Protein AF-A0A958PQQ1-F1 (afdb_monomer_lite)

Sequence (273 aa):
MNLKKWIASTICLTTVTFTAHANPQLEQRVLLKSERVQQLLHMHSKDLSNRELQAILQHLNSAVEIIRTGDVSPVRPGPRPHPGMGSFYTAQCHIDDDPDFTYDQKVVGELSGRRLVQLVDDCQALAEAAYGSKGSSGLKNLKVDMSKVPDYFQVAICEVDDDPDFTSGQMTVGSVAGSSVDELIEDCSSVASTMYGAKGSFGLSKLNDGRSVPRGNYKSAECWLDDDPDFTDGQIKAGMIWGTSARDLISQCDALAKATFKDKGSSGLKNLH

Structure (mmCIF, N/CA/C/O backbone):
data_AF-A0A958PQQ1-F1
#
_entry.id   AF-A0A958PQQ1-F1
#
loop_
_atom_site.group_PDB
_atom_site.id
_atom_site.type_symbol
_atom_site.label_atom_id
_atom_site.label_alt_id
_atom_site.label_comp_id
_atom_site.label_asym_id
_atom_site.label_entity_id
_atom_site.label_seq_id
_atom_site.pdbx_PDB_ins_code
_atom_site.Cartn_x
_atom_site.Cartn_y
_atom_site.Cartn_z
_atom_site.occupancy
_atom_site.B_iso_or_equiv
_atom_site.auth_seq_id
_atom_site.auth_comp_id
_atom_site.auth_asym_id
_atom_site.auth_atom_id
_atom_site.pdbx_PDB_model_num
ATOM 1 N N . MET A 1 1 ? 9.951 6.662 47.258 1.00 44.41 1 MET A N 1
ATOM 2 C CA . MET A 1 1 ? 10.034 5.415 46.458 1.00 44.41 1 MET A CA 1
ATOM 3 C C . MET A 1 1 ? 8.930 4.483 46.929 1.00 44.41 1 MET A C 1
ATOM 5 O O . MET A 1 1 ? 8.936 4.103 48.088 1.00 44.41 1 MET A O 1
ATOM 9 N N . ASN A 1 2 ? 7.911 4.249 46.099 1.00 43.16 2 ASN A N 1
ATOM 10 C CA . ASN A 1 2 ? 6.623 3.715 46.553 1.00 43.16 2 ASN A CA 1
ATOM 11 C C . ASN A 1 2 ? 6.569 2.182 46.507 1.00 43.16 2 ASN A C 1
ATOM 13 O O . ASN A 1 2 ? 6.633 1.591 45.431 1.00 43.16 2 ASN A O 1
ATOM 17 N N . LEU A 1 3 ? 6.349 1.576 47.677 1.00 32.47 3 LEU A N 1
ATOM 18 C CA . LEU A 1 3 ? 6.160 0.141 47.940 1.00 32.47 3 LEU A CA 1
ATOM 19 C C . LEU A 1 3 ? 5.087 -0.513 47.036 1.00 32.47 3 LEU A C 1
ATOM 21 O O . LEU A 1 3 ? 5.164 -1.695 46.717 1.00 32.47 3 LEU A O 1
ATOM 25 N N . LYS A 1 4 ? 4.134 0.283 46.528 1.00 39.44 4 LYS A N 1
ATOM 26 C CA . LYS A 1 4 ? 3.102 -0.136 45.562 1.00 39.44 4 LYS A CA 1
ATOM 27 C C . LYS A 1 4 ? 3.657 -0.533 44.183 1.00 39.44 4 LYS A C 1
ATOM 29 O O . LYS A 1 4 ? 3.074 -1.394 43.536 1.00 39.44 4 LYS A O 1
ATOM 34 N N . LYS A 1 5 ? 4.793 0.037 43.748 1.00 40.03 5 LYS A N 1
ATOM 35 C CA . LYS A 1 5 ? 5.442 -0.325 42.469 1.00 40.03 5 LYS A CA 1
ATOM 36 C C . LYS A 1 5 ? 6.110 -1.700 42.524 1.00 40.03 5 LYS A C 1
ATOM 38 O O . LYS A 1 5 ? 6.176 -2.381 41.511 1.00 40.03 5 LYS A O 1
ATOM 43 N N . TRP A 1 6 ? 6.561 -2.119 43.705 1.00 40.66 6 TRP A N 1
ATOM 44 C CA . TRP A 1 6 ? 7.202 -3.421 43.881 1.00 40.66 6 TRP A CA 1
ATOM 45 C C . TRP A 1 6 ? 6.169 -4.549 43.969 1.00 40.66 6 TRP A C 1
ATOM 47 O O . TRP A 1 6 ? 6.332 -5.586 43.345 1.00 40.66 6 TRP A O 1
ATOM 57 N N . ILE A 1 7 ? 5.047 -4.318 44.655 1.00 43.09 7 ILE A N 1
ATOM 58 C CA . ILE A 1 7 ? 4.008 -5.342 44.837 1.00 43.09 7 ILE A CA 1
ATOM 59 C C . ILE A 1 7 ? 3.304 -5.686 43.507 1.00 43.09 7 ILE A C 1
ATOM 61 O O . ILE A 1 7 ? 3.045 -6.858 43.251 1.00 43.09 7 ILE A O 1
ATOM 65 N N . ALA A 1 8 ? 3.077 -4.713 42.615 1.00 41.38 8 ALA A N 1
ATOM 66 C CA . ALA A 1 8 ? 2.474 -4.976 41.301 1.00 41.38 8 ALA A CA 1
ATOM 67 C C . ALA A 1 8 ? 3.417 -5.734 40.340 1.00 41.38 8 ALA A C 1
ATOM 69 O O . ALA A 1 8 ? 2.974 -6.655 39.654 1.00 41.38 8 ALA A O 1
ATOM 70 N N . SER A 1 9 ? 4.718 -5.407 40.331 1.00 40.50 9 SER A N 1
ATOM 71 C CA . SER A 1 9 ? 5.719 -6.130 39.526 1.00 40.50 9 SER A CA 1
ATOM 72 C C . SER A 1 9 ? 5.997 -7.541 40.048 1.00 40.50 9 SER A C 1
ATOM 74 O O . SER A 1 9 ? 6.131 -8.467 39.251 1.00 40.50 9 SER A O 1
ATOM 76 N N . THR A 1 10 ? 6.057 -7.732 41.368 1.00 40.47 10 THR A N 1
ATOM 77 C CA . THR A 1 10 ? 6.434 -9.026 41.957 1.00 40.47 10 THR A CA 1
ATOM 78 C C . THR A 1 10 ? 5.276 -10.029 41.955 1.00 40.47 10 THR A C 1
ATOM 80 O O . THR A 1 10 ? 5.516 -11.224 41.781 1.00 40.47 10 THR A O 1
ATOM 83 N N . ILE A 1 11 ? 4.018 -9.573 42.055 1.00 45.22 11 ILE A N 1
ATOM 84 C CA . ILE A 1 11 ? 2.842 -10.459 41.965 1.00 45.22 11 ILE A CA 1
ATOM 85 C C . ILE A 1 11 ? 2.575 -10.897 40.513 1.00 45.22 11 ILE A C 1
ATOM 87 O O . ILE A 1 11 ? 2.219 -12.054 40.304 1.00 45.22 11 ILE A O 1
ATOM 91 N N . CYS A 1 12 ? 2.832 -10.046 39.507 1.00 43.19 12 CYS A N 1
ATOM 92 C CA . CYS A 1 12 ? 2.670 -10.426 38.093 1.00 43.19 12 CYS A CA 1
ATOM 93 C C . CYS A 1 12 ? 3.713 -11.440 37.591 1.00 43.19 12 CYS A C 1
ATOM 95 O O . CYS A 1 12 ? 3.399 -12.218 36.698 1.00 43.19 12 CYS A O 1
ATOM 97 N N . LEU A 1 13 ? 4.936 -11.472 38.140 1.00 43.53 13 LEU A N 1
ATOM 98 C CA . LEU A 1 13 ? 5.974 -12.404 37.664 1.00 43.53 13 LEU A CA 1
ATOM 99 C C . LEU A 1 13 ? 5.958 -13.781 38.351 1.00 43.53 13 LEU A C 1
ATOM 101 O O . LEU A 1 13 ? 6.394 -14.769 37.760 1.00 43.53 13 LEU A O 1
ATOM 105 N N . THR A 1 14 ? 5.465 -13.878 39.587 1.00 42.47 14 THR A N 1
ATOM 106 C CA . THR A 1 14 ? 5.566 -15.124 40.373 1.00 42.47 14 THR A CA 1
ATOM 107 C C . THR A 1 14 ? 4.395 -16.086 40.176 1.00 42.47 14 THR A C 1
ATOM 109 O O . THR A 1 14 ? 4.570 -17.286 40.356 1.00 42.47 14 THR A O 1
ATOM 112 N N . THR A 1 15 ? 3.222 -15.617 39.738 1.00 43.94 15 THR A N 1
ATOM 113 C CA . THR A 1 15 ? 2.093 -16.513 39.402 1.00 43.94 15 THR A CA 1
ATOM 114 C C . THR A 1 15 ? 2.135 -17.037 37.966 1.00 43.94 15 THR A C 1
ATOM 116 O O . THR A 1 15 ? 1.566 -18.087 37.690 1.00 43.94 15 THR A O 1
ATOM 119 N N . VAL A 1 16 ? 2.864 -16.374 37.063 1.00 45.94 16 VAL A N 1
ATOM 120 C CA . VAL A 1 16 ? 3.013 -16.804 35.660 1.00 45.94 16 VAL A CA 1
ATOM 121 C C . VAL A 1 16 ? 4.002 -17.969 35.511 1.00 45.94 16 VAL A C 1
ATOM 123 O O . VAL A 1 16 ? 3.928 -18.739 34.557 1.00 45.94 16 VAL A O 1
ATOM 126 N N . THR A 1 17 ? 4.906 -18.164 36.470 1.00 45.38 17 THR A N 1
ATOM 127 C CA . THR A 1 17 ? 6.012 -19.124 36.335 1.00 45.38 17 THR A CA 1
ATOM 128 C C . THR A 1 17 ? 5.652 -20.575 36.675 1.00 45.38 17 THR A C 1
ATOM 130 O O . THR A 1 17 ? 6.389 -21.472 36.269 1.00 45.38 17 THR A O 1
ATOM 133 N N . PHE A 1 18 ? 4.514 -20.850 37.329 1.00 43.09 18 PHE A N 1
ATOM 134 C CA . PHE A 1 18 ? 4.178 -22.214 37.778 1.00 43.09 18 PHE A CA 1
ATOM 135 C C . PHE A 1 18 ? 3.196 -22.998 36.888 1.00 43.09 18 PHE A C 1
ATOM 137 O O . PHE A 1 18 ? 3.112 -24.215 37.025 1.00 43.09 18 PHE A O 1
ATOM 144 N N . THR A 1 19 ? 2.508 -22.359 35.936 1.00 45.91 19 THR A N 1
ATOM 145 C CA . THR A 1 19 ? 1.622 -23.050 34.967 1.00 45.91 19 THR A CA 1
ATOM 146 C C . THR A 1 19 ? 2.054 -22.904 33.503 1.00 45.91 19 THR A C 1
ATOM 148 O O . THR A 1 19 ? 1.560 -23.638 32.651 1.00 45.91 19 THR A O 1
ATOM 151 N N . ALA A 1 20 ? 3.024 -22.035 33.194 1.00 44.78 20 ALA A N 1
ATOM 152 C CA . ALA A 1 20 ? 3.494 -21.798 31.823 1.00 44.78 20 ALA A CA 1
ATOM 153 C C . ALA A 1 20 ? 4.477 -22.858 31.274 1.00 44.78 20 ALA A C 1
ATOM 155 O O . ALA A 1 20 ? 4.670 -22.931 30.066 1.00 44.78 20 ALA A O 1
ATOM 156 N N . HIS A 1 21 ? 5.038 -23.739 32.113 1.00 46.44 21 HIS A N 1
ATOM 157 C CA . HIS A 1 21 ? 6.001 -24.766 31.672 1.00 46.44 21 HIS A CA 1
ATOM 158 C C . HIS A 1 21 ? 5.399 -25.887 30.796 1.00 46.44 21 HIS A C 1
ATOM 160 O O . HIS A 1 21 ? 6.142 -26.718 30.278 1.00 46.44 21 HIS A O 1
ATOM 166 N N . ALA A 1 22 ? 4.074 -25.930 30.614 1.00 51.38 22 ALA A N 1
ATOM 167 C CA . ALA A 1 22 ? 3.398 -26.965 29.827 1.00 51.38 22 ALA A CA 1
ATOM 168 C C . ALA A 1 22 ? 2.952 -26.506 28.424 1.00 51.38 22 ALA A C 1
ATOM 170 O O . ALA A 1 22 ? 2.547 -27.345 27.622 1.00 51.38 22 ALA A O 1
ATOM 171 N N . ASN A 1 23 ? 3.008 -25.204 28.102 1.00 58.50 23 ASN A N 1
ATOM 172 C CA . ASN A 1 23 ? 2.562 -24.706 26.798 1.00 58.50 23 ASN A CA 1
ATOM 173 C C . ASN A 1 23 ? 3.344 -23.448 26.349 1.00 58.50 23 ASN A C 1
ATOM 175 O O . ASN A 1 23 ? 3.012 -22.338 26.772 1.00 58.50 23 ASN A O 1
ATOM 179 N N . PRO A 1 24 ? 4.332 -23.583 25.443 1.00 56.12 24 PRO A N 1
ATOM 180 C CA . PRO A 1 24 ? 5.166 -22.463 24.991 1.00 56.12 24 PRO A CA 1
ATOM 181 C C . PRO A 1 24 ? 4.376 -21.374 24.243 1.00 56.12 24 PRO A C 1
ATOM 183 O O . PRO A 1 24 ? 4.799 -20.220 24.194 1.00 56.12 24 PRO A O 1
ATOM 186 N N . GLN A 1 25 ? 3.199 -21.698 23.691 1.00 52.25 25 GLN A N 1
ATOM 187 C CA . GLN A 1 25 ? 2.319 -20.701 23.071 1.00 52.25 25 GLN A CA 1
ATOM 188 C C . GLN A 1 25 ? 1.608 -19.837 24.120 1.00 52.25 25 GLN A C 1
ATOM 190 O O . GLN A 1 25 ? 1.362 -18.653 23.889 1.00 52.25 25 GLN A O 1
ATOM 195 N N . LEU A 1 26 ? 1.302 -20.411 25.287 1.00 52.34 26 LEU A N 1
ATOM 196 C CA . LEU A 1 26 ? 0.723 -19.687 26.415 1.00 52.34 26 LEU A CA 1
ATOM 197 C C . LEU A 1 26 ? 1.741 -18.696 26.991 1.00 52.34 26 LEU A C 1
ATOM 199 O O . LEU A 1 26 ? 1.419 -17.527 27.192 1.00 52.34 26 LEU A O 1
ATOM 203 N N . GLU A 1 27 ? 2.982 -19.149 27.173 1.00 54.31 27 GLU A N 1
ATOM 204 C CA . GLU A 1 27 ? 4.094 -18.328 27.657 1.00 54.31 27 GLU A CA 1
ATOM 205 C C . GLU A 1 27 ? 4.333 -17.118 26.746 1.00 54.31 27 GLU A C 1
ATOM 207 O O . GLU A 1 27 ? 4.359 -15.980 27.213 1.00 54.31 27 GLU A O 1
ATOM 212 N N . GLN A 1 28 ? 4.388 -17.335 25.429 1.00 54.31 28 GLN A N 1
ATOM 213 C CA . GLN A 1 28 ? 4.617 -16.261 24.465 1.00 54.31 28 GLN A CA 1
ATOM 214 C C . GLN A 1 28 ? 3.471 -15.228 24.438 1.00 54.31 28 GLN A C 1
ATOM 216 O O . GLN A 1 28 ? 3.723 -14.033 24.284 1.00 54.31 28 GLN A O 1
ATOM 221 N N . ARG A 1 29 ? 2.211 -15.651 24.636 1.00 57.09 29 ARG A N 1
ATOM 222 C CA . ARG A 1 29 ? 1.045 -14.742 24.716 1.00 57.09 29 ARG A CA 1
ATOM 223 C C . ARG A 1 29 ? 1.066 -13.889 25.976 1.00 57.09 29 ARG A C 1
ATOM 225 O O . ARG A 1 29 ? 0.768 -12.694 25.912 1.00 57.09 29 ARG A O 1
ATOM 232 N N . VAL A 1 30 ? 1.396 -14.501 27.111 1.00 55.81 30 VAL A N 1
ATOM 233 C CA . VAL A 1 30 ? 1.524 -13.781 28.379 1.00 55.81 30 VAL A CA 1
ATOM 234 C C . VAL A 1 30 ? 2.669 -12.780 28.285 1.00 55.81 30 VAL A C 1
ATOM 236 O O . VAL A 1 30 ? 2.495 -11.631 28.689 1.00 55.81 30 VAL A O 1
ATOM 239 N N . LEU A 1 31 ? 3.788 -13.167 27.670 1.00 57.81 31 LEU A N 1
ATOM 240 C CA . LEU A 1 31 ? 4.957 -12.313 27.475 1.00 57.81 31 LEU A CA 1
ATOM 241 C C . LEU A 1 31 ? 4.646 -11.106 26.570 1.00 57.81 31 LEU A C 1
ATOM 243 O O . LEU A 1 31 ? 4.868 -9.972 26.975 1.00 57.81 31 LEU A O 1
ATOM 247 N N . LEU A 1 32 ? 3.987 -11.309 25.424 1.00 56.81 32 LEU A N 1
ATOM 248 C CA . LEU A 1 32 ? 3.570 -10.214 24.531 1.00 56.81 32 LEU A CA 1
ATOM 249 C C . LEU A 1 32 ? 2.593 -9.229 25.194 1.00 56.81 32 LEU A C 1
ATOM 251 O O . LEU A 1 32 ? 2.733 -8.012 25.065 1.00 56.81 32 LEU A O 1
ATOM 255 N N . LYS A 1 33 ? 1.588 -9.732 25.923 1.00 58.31 33 LYS A N 1
ATOM 256 C CA . LYS A 1 33 ? 0.632 -8.861 26.629 1.00 58.31 33 LYS A CA 1
ATOM 257 C C . LYS A 1 33 ? 1.299 -8.106 27.779 1.00 58.31 33 LYS A C 1
ATOM 259 O O . LYS A 1 33 ? 0.970 -6.944 28.006 1.00 58.31 33 LYS A O 1
ATOM 264 N N . SER A 1 34 ? 2.243 -8.732 28.479 1.00 55.22 34 SER A N 1
ATOM 265 C CA . SER A 1 34 ? 2.989 -8.080 29.561 1.00 55.22 34 SER A CA 1
ATOM 266 C C . SER A 1 34 ? 4.003 -7.050 29.048 1.00 55.22 34 SER A C 1
ATOM 268 O O . SER A 1 34 ? 4.127 -5.991 29.663 1.00 55.22 34 SER A O 1
ATOM 270 N N . GLU A 1 35 ? 4.625 -7.267 27.887 1.00 57.94 35 GLU A N 1
ATOM 271 C CA . GLU A 1 35 ? 5.435 -6.255 27.190 1.00 57.94 35 GLU A CA 1
ATOM 272 C C . GLU A 1 35 ? 4.594 -5.043 26.762 1.00 57.94 35 GLU A C 1
ATOM 274 O O . GLU A 1 35 ? 5.000 -3.901 26.980 1.00 57.94 35 GLU A O 1
ATOM 279 N N . ARG A 1 36 ? 3.378 -5.260 26.239 1.00 58.09 36 ARG A N 1
ATOM 280 C CA . ARG A 1 36 ? 2.457 -4.168 25.864 1.00 58.09 36 ARG A CA 1
ATOM 281 C C . ARG A 1 36 ? 2.003 -3.357 27.082 1.00 58.09 36 ARG A C 1
ATOM 283 O O . ARG A 1 36 ? 1.965 -2.130 27.032 1.00 58.09 36 ARG A O 1
ATOM 290 N N . VAL A 1 37 ? 1.739 -4.020 28.211 1.00 59.38 37 VAL A N 1
ATOM 291 C CA . VAL A 1 37 ? 1.466 -3.351 29.497 1.00 59.38 37 VAL A CA 1
ATOM 292 C C . VAL A 1 37 ? 2.685 -2.554 29.977 1.00 59.38 37 VAL A C 1
ATOM 294 O O . VAL A 1 37 ? 2.525 -1.421 30.428 1.00 59.38 37 VAL A O 1
ATOM 297 N N . GLN A 1 38 ? 3.903 -3.090 29.847 1.00 52.44 38 GLN A N 1
ATOM 298 C CA . GLN A 1 38 ? 5.125 -2.349 30.178 1.00 52.44 38 GLN A CA 1
ATOM 299 C C . GLN A 1 38 ? 5.313 -1.111 29.297 1.00 52.44 38 GLN A C 1
ATOM 301 O O . GLN A 1 38 ? 5.653 -0.055 29.825 1.00 52.44 38 GLN A O 1
ATOM 306 N N . GLN A 1 39 ? 5.059 -1.206 27.992 1.00 54.53 39 GLN A N 1
ATOM 307 C CA . GLN A 1 39 ? 5.147 -0.069 27.072 1.00 54.53 39 GLN A CA 1
ATOM 308 C C . GLN A 1 39 ? 4.141 1.031 27.433 1.00 54.53 39 GLN A C 1
ATOM 310 O O . GLN A 1 39 ? 4.529 2.192 27.548 1.00 54.53 39 GLN A O 1
ATOM 315 N N . LEU A 1 40 ? 2.883 0.672 27.715 1.00 54.16 40 LEU A N 1
ATOM 316 C CA . LEU A 1 40 ? 1.853 1.621 28.159 1.00 54.16 40 LEU A CA 1
ATOM 317 C C . LEU A 1 40 ? 2.224 2.295 29.492 1.00 54.16 40 LEU A C 1
ATOM 319 O O . LEU A 1 40 ? 2.108 3.510 29.638 1.00 54.16 40 LEU A O 1
ATOM 323 N N . LEU A 1 41 ? 2.749 1.529 30.452 1.00 55.38 41 LEU A N 1
ATOM 324 C CA . LEU A 1 41 ? 3.232 2.063 31.730 1.00 55.38 41 LEU A CA 1
ATOM 325 C C . LEU A 1 41 ? 4.480 2.948 31.574 1.00 55.38 41 LEU A C 1
ATOM 327 O O . LEU A 1 41 ? 4.687 3.865 32.373 1.00 55.38 41 LEU A O 1
ATOM 331 N N . HIS A 1 42 ? 5.322 2.677 30.574 1.00 52.12 42 HIS A N 1
ATOM 332 C CA . HIS A 1 42 ? 6.544 3.435 30.325 1.00 52.12 42 HIS A CA 1
ATOM 333 C C . HIS A 1 42 ? 6.262 4.765 29.616 1.00 52.12 42 HIS A C 1
ATOM 335 O O . HIS A 1 42 ? 6.805 5.790 30.033 1.00 52.12 42 HIS A O 1
ATOM 341 N N . MET A 1 43 ? 5.361 4.771 28.625 1.00 53.19 43 MET A N 1
ATOM 342 C CA . MET A 1 43 ? 4.952 5.981 27.896 1.00 53.19 43 MET A CA 1
ATOM 343 C C . MET A 1 43 ? 4.195 6.983 28.784 1.00 53.19 43 MET A C 1
ATOM 345 O O . MET A 1 43 ? 4.363 8.187 28.619 1.00 53.19 43 MET A O 1
ATOM 349 N N . HIS A 1 44 ? 3.449 6.511 29.790 1.00 58.19 44 HIS A N 1
ATOM 350 C CA . HIS A 1 44 ? 2.577 7.349 30.629 1.00 58.19 44 HIS A CA 1
ATOM 351 C C . HIS A 1 44 ? 3.037 7.463 32.093 1.00 58.19 44 HIS A C 1
ATOM 353 O O . HIS A 1 44 ? 2.230 7.655 33.000 1.00 58.19 44 HIS A O 1
ATOM 359 N N . SER A 1 45 ? 4.345 7.359 32.363 1.00 48.75 45 SER A N 1
ATOM 360 C CA . SER A 1 45 ? 4.884 7.194 33.730 1.00 48.75 45 SER A CA 1
ATOM 361 C C . SER A 1 45 ? 4.556 8.303 34.752 1.00 48.75 45 SER A C 1
ATOM 363 O O . SER A 1 45 ? 4.862 8.126 35.940 1.00 48.75 45 SER A O 1
ATOM 365 N N . LYS A 1 46 ? 3.948 9.423 34.330 1.00 46.72 46 LYS A N 1
ATOM 366 C CA . LYS A 1 46 ? 3.562 10.537 35.210 1.00 46.72 46 LYS A CA 1
ATOM 367 C C . LYS A 1 46 ? 2.067 10.853 35.278 1.00 46.72 46 LYS A C 1
ATOM 369 O O . LYS A 1 46 ? 1.672 11.321 36.334 1.00 46.72 46 LYS A O 1
ATOM 374 N N . ASP A 1 47 ? 1.254 10.512 34.278 1.00 56.59 47 ASP A N 1
ATOM 375 C CA . ASP A 1 47 ? -0.194 10.762 34.296 1.00 56.59 47 ASP A CA 1
ATOM 376 C C . ASP A 1 47 ? -0.927 9.658 33.524 1.00 56.59 47 ASP A C 1
ATOM 378 O O . ASP A 1 47 ? -1.040 9.704 32.303 1.00 56.59 47 ASP A O 1
ATOM 382 N N . LEU A 1 48 ? -1.401 8.642 34.250 1.00 57.03 48 LEU A N 1
ATOM 383 C CA . LEU A 1 48 ? -2.349 7.662 33.724 1.00 57.03 48 LEU A CA 1
ATOM 384 C C . LEU A 1 48 ? -3.757 8.144 34.063 1.00 57.03 48 LEU A C 1
ATOM 386 O O . LEU A 1 48 ? -4.140 8.199 35.234 1.00 57.03 48 LEU A O 1
ATOM 390 N N . SER A 1 49 ? -4.534 8.478 33.041 1.00 62.06 49 SER A N 1
ATOM 391 C CA . SER A 1 49 ? -5.965 8.722 33.177 1.00 62.06 49 SER A CA 1
ATOM 392 C C . SER A 1 49 ? -6.685 7.446 33.633 1.00 62.06 49 SER A C 1
ATOM 394 O O . SER A 1 49 ? -6.248 6.323 33.367 1.00 62.06 49 SER A O 1
ATOM 396 N N . ASN A 1 50 ? -7.845 7.593 34.281 1.00 48.53 50 ASN A N 1
ATOM 397 C CA . ASN A 1 50 ? -8.661 6.445 34.704 1.00 48.53 50 ASN A CA 1
ATOM 398 C C . ASN A 1 50 ? -9.020 5.503 33.535 1.00 48.53 50 ASN A C 1
ATOM 400 O O . ASN A 1 50 ? -9.213 4.308 33.753 1.00 48.53 50 ASN A O 1
ATOM 404 N N . ARG A 1 51 ? -9.063 6.021 32.299 1.00 49.50 51 ARG A N 1
ATOM 405 C CA . ARG A 1 51 ? -9.345 5.254 31.077 1.00 49.50 51 ARG A CA 1
ATOM 406 C C . ARG A 1 51 ? -8.151 4.396 30.640 1.00 49.50 51 ARG A C 1
ATOM 408 O O . ARG A 1 51 ? -8.337 3.236 30.289 1.00 49.50 51 ARG A O 1
ATOM 415 N N . GLU A 1 52 ? -6.927 4.914 30.732 1.00 48.44 52 GLU A N 1
ATOM 416 C CA . GLU A 1 52 ? -5.699 4.140 30.465 1.00 48.44 52 GLU A CA 1
ATOM 417 C C . GLU A 1 52 ? -5.469 3.076 31.543 1.00 48.44 52 GLU A C 1
ATOM 419 O O . GLU A 1 52 ? -5.048 1.957 31.255 1.00 48.44 52 GLU A O 1
ATOM 424 N N . LEU A 1 53 ? -5.832 3.391 32.787 1.00 50.62 53 LEU A N 1
ATOM 425 C CA . LEU A 1 53 ? -5.792 2.448 33.900 1.00 50.62 53 LEU A CA 1
ATOM 426 C C . LEU A 1 53 ? -6.796 1.298 33.700 1.00 50.62 53 LEU A C 1
ATOM 428 O O . LEU A 1 53 ? -6.468 0.144 33.972 1.00 50.62 53 LEU A O 1
ATOM 432 N N . GLN A 1 54 ? -7.982 1.584 33.152 1.00 51.69 54 GLN A N 1
ATOM 433 C CA . GLN A 1 54 ? -8.952 0.562 32.743 1.00 51.69 54 GLN A CA 1
ATOM 434 C C . GLN A 1 54 ? -8.451 -0.296 31.574 1.00 51.69 54 GLN A C 1
ATOM 436 O O . GLN A 1 54 ? -8.605 -1.514 31.631 1.00 51.69 54 GLN A O 1
ATOM 441 N N . ALA A 1 55 ? -7.793 0.292 30.570 1.00 50.66 55 ALA A N 1
ATOM 442 C CA . ALA A 1 55 ? -7.205 -0.460 29.457 1.00 50.66 55 ALA A CA 1
ATOM 443 C C . ALA A 1 55 ? -6.090 -1.414 29.932 1.00 50.66 55 ALA A C 1
ATOM 445 O O . ALA A 1 55 ? -6.051 -2.584 29.546 1.00 50.66 55 ALA A O 1
ATOM 446 N N . ILE A 1 56 ? -5.230 -0.956 30.849 1.00 57.66 56 ILE A N 1
ATOM 447 C CA . ILE A 1 56 ? -4.205 -1.797 31.487 1.00 57.66 56 ILE A CA 1
ATOM 448 C C . ILE A 1 56 ? -4.857 -2.950 32.265 1.00 57.66 56 ILE A C 1
ATOM 450 O O . ILE A 1 56 ? -4.440 -4.101 32.125 1.00 57.66 56 ILE A O 1
ATOM 454 N N . LEU A 1 57 ? -5.899 -2.666 33.053 1.00 54.12 57 LEU A N 1
ATOM 455 C CA . LEU A 1 57 ? -6.633 -3.688 33.804 1.00 54.12 57 LEU A CA 1
ATOM 456 C C . LEU A 1 57 ? -7.317 -4.704 32.882 1.00 54.12 57 LEU A C 1
ATOM 458 O O . LEU A 1 57 ? -7.298 -5.896 33.174 1.00 54.12 57 LEU A O 1
ATOM 462 N N . GLN A 1 58 ? -7.870 -4.268 31.753 1.00 58.81 58 GLN A N 1
ATOM 463 C CA . GLN A 1 58 ? -8.498 -5.151 30.773 1.00 58.81 58 GLN A CA 1
ATOM 464 C C . GLN A 1 58 ? -7.473 -6.074 30.100 1.00 58.81 58 GLN A C 1
ATOM 466 O O . GLN A 1 58 ? -7.721 -7.275 29.966 1.00 58.81 58 GLN A O 1
ATOM 471 N N . HIS A 1 59 ? -6.293 -5.561 29.739 1.00 57.03 59 HIS A N 1
ATOM 472 C CA . HIS A 1 59 ? -5.212 -6.381 29.186 1.00 57.03 59 HIS A CA 1
ATOM 473 C C . HIS A 1 59 ? -4.657 -7.390 30.198 1.00 57.03 59 HIS A C 1
ATOM 475 O O . HIS A 1 59 ? -4.419 -8.543 29.828 1.00 57.03 59 HIS A O 1
ATOM 481 N N . LEU A 1 60 ? -4.508 -6.991 31.466 1.00 59.09 60 LEU A N 1
ATOM 482 C CA . LEU A 1 60 ? -4.105 -7.888 32.551 1.00 59.09 60 LEU A CA 1
ATOM 483 C C . LEU A 1 60 ? -5.159 -8.970 32.806 1.00 59.09 60 LEU A C 1
ATOM 485 O O . LEU A 1 60 ? -4.814 -10.146 32.852 1.00 59.09 60 LEU A O 1
ATOM 489 N N . ASN A 1 61 ? -6.439 -8.605 32.884 1.00 57.72 61 ASN A N 1
ATOM 490 C CA . ASN A 1 61 ? -7.526 -9.565 33.082 1.00 57.72 61 ASN A CA 1
ATOM 491 C C . ASN A 1 61 ? -7.640 -10.543 31.906 1.00 57.72 61 ASN A C 1
ATOM 493 O O . ASN A 1 61 ? -7.825 -11.733 32.121 1.00 57.72 61 ASN A O 1
ATOM 497 N N . SER A 1 62 ? -7.441 -10.075 30.671 1.00 55.12 62 SER A N 1
ATOM 498 C CA . SER A 1 62 ? -7.383 -10.939 29.486 1.00 55.12 62 SER A CA 1
ATOM 499 C C . SER A 1 62 ? -6.197 -11.910 29.534 1.00 55.12 62 SER A C 1
ATOM 501 O O . SER A 1 62 ? -6.351 -13.075 29.178 1.00 55.12 62 SER A O 1
ATOM 503 N N . ALA A 1 63 ? -5.019 -11.465 29.986 1.00 57.12 63 ALA A N 1
ATOM 504 C CA . ALA A 1 63 ? -3.859 -12.340 30.157 1.00 57.12 63 ALA A CA 1
ATOM 505 C C . ALA A 1 63 ? -4.087 -13.389 31.262 1.00 57.12 63 ALA A C 1
ATOM 507 O O . ALA A 1 63 ? -3.751 -14.555 31.073 1.00 57.12 63 ALA A O 1
ATOM 508 N N . VAL A 1 64 ? -4.704 -12.993 32.379 1.00 55.34 64 VAL A N 1
ATOM 509 C CA . VAL A 1 64 ? -5.078 -13.894 33.481 1.00 55.34 64 VAL A CA 1
ATOM 510 C C . VAL A 1 64 ? -6.129 -14.908 33.034 1.00 55.34 64 VAL A C 1
ATOM 512 O O . VAL A 1 64 ? -6.008 -16.085 33.365 1.00 55.34 64 VAL A O 1
ATOM 515 N N . GLU A 1 65 ? -7.118 -14.493 32.243 1.00 55.81 65 GLU A N 1
ATOM 516 C CA . GLU A 1 65 ? -8.161 -15.396 31.755 1.00 55.81 65 GLU A CA 1
ATOM 517 C C . GLU A 1 65 ? -7.593 -16.441 30.790 1.00 55.81 65 GLU A C 1
ATOM 519 O O . GLU A 1 65 ? -7.920 -17.614 30.913 1.00 55.81 65 GLU A O 1
ATOM 524 N N . ILE A 1 66 ? -6.647 -16.061 29.921 1.00 57.81 66 ILE A N 1
ATOM 525 C CA . ILE A 1 66 ? -5.910 -16.999 29.054 1.00 57.81 66 ILE A CA 1
ATOM 526 C C . ILE A 1 66 ? -5.154 -18.052 29.884 1.00 57.81 66 ILE A C 1
ATOM 528 O O . ILE A 1 66 ? -5.170 -19.233 29.538 1.00 57.81 66 ILE A O 1
ATOM 532 N N . ILE A 1 67 ? -4.519 -17.648 30.991 1.00 54.38 67 ILE A N 1
ATOM 533 C CA . ILE A 1 67 ? -3.833 -18.571 31.914 1.00 54.38 67 ILE A CA 1
ATOM 534 C C . ILE A 1 67 ? -4.841 -19.487 32.626 1.00 54.38 67 ILE A C 1
ATOM 536 O O . ILE A 1 67 ? -4.546 -20.655 32.871 1.00 54.38 67 ILE A O 1
ATOM 540 N N . ARG A 1 68 ? -6.021 -18.962 32.970 1.00 52.25 68 ARG A N 1
ATOM 541 C CA . ARG A 1 68 ? -7.040 -19.658 33.760 1.00 52.25 68 ARG A CA 1
ATOM 542 C C . ARG A 1 68 ? -7.848 -20.671 32.947 1.00 52.25 68 ARG A C 1
ATOM 544 O O . ARG A 1 68 ? -8.154 -21.739 33.470 1.00 52.25 68 ARG A O 1
ATOM 551 N N . THR A 1 69 ? -8.227 -20.338 31.716 1.00 54.56 69 THR A N 1
ATOM 552 C CA . THR A 1 69 ? -9.103 -21.182 30.887 1.00 54.56 69 THR A CA 1
ATOM 553 C C . THR A 1 69 ? -8.330 -22.137 29.988 1.00 54.56 69 THR A C 1
ATOM 555 O O . THR A 1 69 ? -8.900 -23.122 29.528 1.00 54.56 69 THR A O 1
ATOM 558 N N . GLY A 1 70 ? -7.042 -21.872 29.738 1.00 49.66 70 GLY A N 1
ATOM 559 C CA . GLY A 1 70 ? -6.232 -22.667 28.814 1.00 49.66 70 GLY A CA 1
ATOM 560 C C . GLY A 1 70 ? -6.733 -22.611 27.367 1.00 49.66 70 GLY A C 1
ATOM 561 O O . GLY A 1 70 ? -6.331 -23.443 26.557 1.00 49.66 70 GLY A O 1
ATOM 562 N N . ASP A 1 71 ? -7.612 -21.658 27.041 1.00 44.72 71 ASP A N 1
ATOM 563 C CA . ASP A 1 71 ? -8.293 -21.591 25.754 1.00 44.72 71 ASP A CA 1
ATOM 564 C C . ASP A 1 71 ? -7.355 -21.037 24.661 1.00 44.72 71 ASP A C 1
ATOM 566 O O . ASP A 1 71 ? -6.923 -19.871 24.657 1.00 44.72 71 ASP A O 1
ATOM 570 N N . VAL A 1 72 ? -6.993 -21.930 23.737 1.00 44.41 72 VAL A N 1
ATOM 571 C CA . VAL A 1 72 ? -6.082 -21.708 22.605 1.00 44.41 72 VAL A CA 1
ATOM 572 C C . VAL A 1 72 ? -6.896 -21.550 21.319 1.00 44.41 72 VAL A C 1
ATOM 574 O O . VAL A 1 72 ? -6.691 -22.248 20.331 1.00 44.41 72 VAL A O 1
ATOM 577 N N . SER A 1 73 ? -7.848 -20.618 21.312 1.00 42.62 73 SER A N 1
ATOM 578 C CA . SER A 1 73 ? -8.431 -20.165 20.045 1.00 42.62 73 SER A CA 1
ATOM 579 C C . SER A 1 73 ? -7.315 -19.636 19.119 1.00 42.62 73 SER A C 1
ATOM 581 O O . SER A 1 73 ? -6.388 -18.972 19.604 1.00 42.62 73 SER A O 1
ATOM 583 N N . PRO A 1 74 ? -7.350 -19.937 17.805 1.00 32.72 74 PRO A N 1
ATOM 584 C CA . PRO A 1 74 ? -6.236 -19.678 16.900 1.00 32.72 74 PRO A CA 1
ATOM 585 C C . PRO A 1 74 ? -6.038 -18.173 16.682 1.00 32.72 74 PRO A C 1
ATOM 587 O O . PRO A 1 74 ? -6.730 -17.539 15.893 1.00 32.72 74 PRO A O 1
ATOM 590 N N . VAL A 1 75 ? -5.048 -17.603 17.368 1.00 39.41 75 VAL A N 1
ATOM 591 C CA . VAL A 1 75 ? -4.457 -16.308 17.015 1.00 39.41 75 VAL A CA 1
ATOM 592 C C . VAL A 1 75 ? -3.467 -16.575 15.884 1.00 39.41 75 VAL A C 1
ATOM 594 O O . VAL A 1 75 ? -2.541 -17.372 16.058 1.00 39.41 75 VAL A O 1
ATOM 597 N N . ARG A 1 76 ? -3.655 -15.940 14.718 1.00 33.78 76 ARG A N 1
ATOM 598 C CA . ARG A 1 76 ? -2.664 -15.992 13.632 1.00 33.78 76 ARG A CA 1
ATOM 599 C C . ARG A 1 76 ? -1.300 -15.539 14.187 1.00 33.78 76 ARG A C 1
ATOM 601 O O . ARG A 1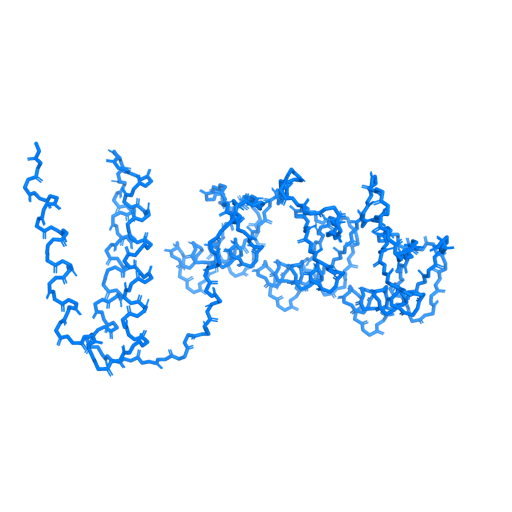 76 ? -1.240 -14.473 14.800 1.00 33.78 76 ARG A O 1
ATOM 608 N N . PRO A 1 77 ? -0.212 -16.314 14.019 1.00 29.48 77 PRO A N 1
ATOM 609 C CA . PRO A 1 77 ? 1.098 -15.922 14.520 1.00 29.48 77 PRO A CA 1
ATOM 610 C C . PRO A 1 77 ? 1.575 -14.658 13.799 1.00 29.48 77 PRO A C 1
ATOM 612 O O . PRO A 1 77 ? 1.872 -14.694 12.607 1.00 29.48 77 PRO A O 1
ATOM 615 N N . GLY A 1 78 ? 1.669 -13.544 14.523 1.00 33.25 78 GLY A N 1
ATOM 616 C CA . GLY A 1 78 ? 2.426 -12.388 14.054 1.00 33.25 78 GLY A CA 1
ATOM 617 C C . GLY A 1 78 ? 3.914 -12.763 13.933 1.00 33.25 78 GLY A C 1
ATOM 618 O O . GLY A 1 78 ? 4.438 -13.465 14.807 1.00 33.25 78 GLY A O 1
ATOM 619 N N . PRO A 1 79 ? 4.621 -12.351 12.868 1.00 36.28 79 PRO A N 1
ATOM 620 C CA . PRO A 1 79 ? 6.028 -12.693 12.692 1.00 36.28 79 PRO A CA 1
ATOM 621 C C . PRO A 1 79 ? 6.915 -12.005 13.742 1.00 36.28 79 PRO A C 1
ATOM 623 O O . PRO A 1 79 ? 6.661 -10.881 14.176 1.00 36.28 79 PRO A O 1
ATOM 626 N N . ARG A 1 80 ? 7.966 -12.721 14.164 1.00 29.03 80 ARG A N 1
ATOM 627 C CA . ARG A 1 80 ? 8.886 -12.331 15.246 1.00 29.03 80 ARG A CA 1
ATOM 628 C C . ARG A 1 80 ? 9.740 -11.101 14.870 1.00 29.03 80 ARG A C 1
ATOM 630 O O . ARG A 1 80 ? 10.146 -10.982 13.712 1.00 29.03 80 ARG A O 1
ATOM 637 N N . PRO A 1 81 ? 10.094 -10.225 15.832 1.00 30.30 81 PRO A N 1
ATOM 638 C CA . PRO A 1 81 ? 10.975 -9.086 15.579 1.00 30.30 81 PRO A CA 1
ATOM 639 C C . PRO A 1 81 ? 12.406 -9.544 15.254 1.00 30.30 81 PRO A C 1
ATOM 641 O O . PRO A 1 81 ? 13.020 -10.265 16.037 1.00 30.30 81 PRO A O 1
ATOM 644 N N . HIS A 1 82 ? 12.969 -9.067 14.141 1.00 31.98 82 HIS A N 1
ATOM 645 C CA . HIS A 1 82 ? 14.413 -9.115 13.893 1.00 31.98 82 HIS A CA 1
ATOM 646 C C . HIS A 1 82 ? 15.088 -7.892 14.553 1.00 31.98 82 HIS A C 1
ATOM 648 O O . HIS A 1 82 ? 14.614 -6.763 14.375 1.00 31.98 82 HIS A O 1
ATOM 654 N N . PRO A 1 83 ? 16.167 -8.056 15.337 1.00 27.88 83 PRO A N 1
ATOM 655 C CA . PRO A 1 83 ? 16.858 -6.942 15.979 1.00 27.88 83 PRO A CA 1
ATOM 656 C C . PRO A 1 83 ? 17.812 -6.273 14.975 1.00 27.88 83 PRO A C 1
ATOM 658 O O . PRO A 1 83 ? 18.764 -6.902 14.528 1.00 27.88 83 PRO A O 1
ATOM 661 N N . GLY A 1 84 ? 17.566 -5.009 14.599 1.00 33.59 84 GLY A N 1
ATOM 662 C CA . GLY A 1 84 ? 18.548 -4.254 13.801 1.00 33.59 84 GLY A CA 1
ATOM 663 C C . GLY A 1 84 ? 18.106 -2.942 13.142 1.00 33.59 84 GLY A C 1
ATOM 664 O O . GLY A 1 84 ? 18.948 -2.072 12.970 1.00 33.59 84 GLY A O 1
ATOM 665 N N . MET A 1 85 ? 16.826 -2.741 12.803 1.00 40.41 85 MET A N 1
ATOM 666 C CA . MET A 1 85 ? 16.382 -1.518 12.100 1.00 40.41 85 MET A CA 1
ATOM 667 C C . MET A 1 85 ? 15.417 -0.683 12.948 1.00 40.41 85 MET A C 1
ATOM 669 O O . MET A 1 85 ? 14.527 -1.225 13.598 1.00 40.41 85 MET A O 1
ATOM 673 N N . GLY A 1 86 ? 15.592 0.639 12.992 1.00 53.50 86 GLY A N 1
ATOM 674 C CA . GLY A 1 86 ? 14.625 1.554 13.617 1.00 53.50 86 GLY A CA 1
ATOM 675 C C . GLY A 1 86 ? 13.259 1.517 12.916 1.00 53.50 86 GLY A C 1
ATOM 676 O O . GLY A 1 86 ? 13.137 0.968 11.825 1.00 53.50 86 GLY A O 1
ATOM 677 N N . SER A 1 87 ? 12.219 2.081 13.535 1.00 61.41 87 SER A N 1
ATOM 678 C CA . SER A 1 87 ? 10.945 2.340 12.845 1.00 61.41 87 SER A CA 1
ATOM 679 C C . SER A 1 87 ? 11.176 3.258 11.638 1.00 61.41 87 SER A C 1
ATOM 681 O O . SER A 1 87 ? 11.953 4.216 11.732 1.00 61.41 87 SER A O 1
ATOM 683 N N . PHE A 1 88 ? 10.525 2.959 10.513 1.00 83.88 88 PHE A N 1
ATOM 684 C CA . PHE A 1 88 ? 10.561 3.792 9.304 1.00 83.88 88 PHE A CA 1
ATOM 685 C C . PHE A 1 88 ? 9.172 4.183 8.801 1.00 83.88 88 PHE A C 1
ATOM 687 O O . PHE A 1 88 ? 9.091 5.013 7.908 1.00 83.88 88 PHE A O 1
ATOM 694 N N . TYR A 1 89 ? 8.100 3.669 9.405 1.00 91.75 89 TYR A N 1
ATOM 695 C CA . TYR A 1 89 ? 6.745 4.144 9.163 1.00 91.75 89 TYR A CA 1
ATOM 696 C C . TYR A 1 89 ? 6.249 4.999 10.322 1.00 91.75 89 TYR A C 1
ATOM 698 O O . TYR A 1 89 ? 6.411 4.615 11.487 1.00 91.75 89 TYR A O 1
ATOM 706 N N . THR A 1 90 ? 5.589 6.109 9.996 1.00 94.25 90 THR A N 1
ATOM 707 C CA . THR A 1 90 ? 4.716 6.843 10.917 1.00 94.25 90 THR A CA 1
ATOM 708 C C . THR A 1 90 ? 3.380 7.153 10.252 1.00 94.25 90 THR A C 1
ATOM 710 O O . THR A 1 90 ? 3.333 7.387 9.049 1.00 94.25 90 THR A O 1
ATOM 713 N N . ALA A 1 91 ? 2.283 7.135 11.005 1.00 96.50 91 ALA A N 1
ATOM 714 C CA . ALA A 1 91 ? 0.960 7.509 10.501 1.00 96.50 91 ALA A CA 1
ATOM 715 C C . ALA A 1 91 ? 0.070 8.009 11.635 1.00 96.50 91 ALA A C 1
ATOM 717 O O . ALA A 1 91 ? 0.250 7.625 12.787 1.00 96.50 91 ALA A O 1
ATOM 718 N N . GLN A 1 92 ? -0.932 8.816 11.314 1.00 95.25 92 GLN A N 1
ATOM 719 C CA . GLN A 1 92 ? -2.004 9.153 12.242 1.00 95.25 92 GLN A CA 1
ATOM 720 C C . GLN A 1 92 ? -3.047 8.040 12.250 1.00 95.25 92 GLN A C 1
ATOM 722 O O . GLN A 1 92 ? -3.549 7.655 11.197 1.00 95.25 92 GLN A O 1
ATOM 727 N N . CYS A 1 93 ? -3.381 7.546 13.440 1.00 95.12 93 CYS A N 1
ATOM 728 C CA . CYS A 1 93 ? -4.474 6.604 13.627 1.00 95.12 93 CYS A CA 1
ATOM 729 C C . CYS A 1 93 ? -5.773 7.356 13.911 1.00 95.12 93 CYS A C 1
ATOM 731 O O . CYS A 1 93 ? -5.868 8.123 14.878 1.00 95.12 93 CYS A O 1
ATOM 733 N N . HIS A 1 94 ? -6.765 7.104 13.070 1.00 96.25 94 HIS A N 1
ATOM 734 C CA . HIS A 1 94 ? -8.134 7.558 13.225 1.00 96.25 94 HIS A CA 1
ATOM 735 C C . HIS A 1 94 ? -9.004 6.371 13.624 1.00 96.25 94 HIS A C 1
ATOM 737 O O . HIS A 1 94 ? -8.817 5.268 13.112 1.00 96.25 94 HIS A O 1
ATOM 743 N N . ILE A 1 95 ? -9.940 6.597 14.540 1.00 94.75 95 ILE A N 1
ATOM 744 C CA . ILE A 1 95 ? -10.912 5.592 14.970 1.00 94.75 95 ILE A CA 1
ATOM 745 C C . ILE A 1 95 ? -12.314 6.186 14.958 1.00 94.75 95 ILE A C 1
ATOM 747 O O . ILE A 1 95 ? -12.487 7.379 15.221 1.00 94.75 95 ILE A O 1
ATOM 751 N N . ASP A 1 96 ? -13.289 5.328 14.721 1.00 93.50 96 ASP A N 1
ATOM 752 C CA . ASP A 1 96 ? -14.699 5.669 14.567 1.00 93.50 96 ASP A CA 1
ATOM 753 C C . ASP A 1 96 ? -15.538 4.655 15.372 1.00 93.50 96 ASP A C 1
ATOM 755 O O . ASP A 1 96 ? -15.102 3.516 15.582 1.00 93.50 96 ASP A O 1
ATOM 759 N N . ASP A 1 97 ? -16.657 5.098 15.948 1.00 90.81 97 ASP A N 1
ATOM 760 C CA . ASP A 1 97 ? -17.526 4.302 16.820 1.00 90.81 97 ASP A CA 1
ATOM 761 C C . ASP A 1 97 ? -18.563 3.448 16.079 1.00 90.81 97 ASP A C 1
ATOM 763 O O . ASP A 1 97 ? -19.257 2.636 16.714 1.00 90.81 97 ASP A O 1
ATOM 767 N N . ASP A 1 98 ? -18.610 3.572 14.754 1.00 89.56 98 ASP A N 1
ATOM 768 C CA . ASP A 1 98 ? -19.422 2.748 13.878 1.00 89.56 98 ASP A CA 1
ATOM 769 C C . ASP A 1 98 ? -18.597 1.992 12.806 1.00 89.56 98 ASP A C 1
ATOM 771 O O . ASP A 1 98 ? -17.397 2.238 12.621 1.00 89.56 98 ASP A O 1
ATOM 775 N N . PRO A 1 99 ? -19.199 0.981 12.143 1.00 86.69 99 PRO A N 1
ATOM 776 C CA . PRO A 1 99 ? -18.496 0.162 11.156 1.00 86.69 99 PRO A CA 1
ATOM 777 C C . PRO A 1 99 ? -18.150 0.884 9.847 1.00 86.69 99 PRO A C 1
ATOM 779 O O . PRO A 1 99 ? -17.342 0.356 9.083 1.00 86.69 99 PRO A O 1
ATOM 782 N N . ASP A 1 100 ? -18.778 2.024 9.560 1.00 88.56 100 ASP A N 1
ATOM 783 C CA . ASP A 1 100 ? -18.637 2.766 8.311 1.00 88.56 100 ASP A CA 1
ATOM 784 C C . ASP A 1 100 ? -17.625 3.902 8.526 1.00 88.56 100 ASP A C 1
ATOM 786 O O . ASP A 1 100 ? -17.976 5.059 8.731 1.00 88.56 100 ASP A O 1
ATOM 790 N N . PHE A 1 101 ? -16.338 3.547 8.484 1.00 91.06 101 PHE A N 1
ATOM 791 C CA . PHE A 1 101 ? -15.241 4.439 8.853 1.00 91.06 101 PHE A CA 1
ATOM 792 C C . PHE A 1 101 ? -15.294 5.818 8.178 1.00 91.06 101 PHE A C 1
ATOM 794 O O . PHE A 1 101 ? -15.233 5.939 6.951 1.00 91.06 101 PHE A O 1
ATOM 801 N N . THR A 1 102 ? -15.243 6.869 8.998 1.00 90.38 102 THR A N 1
ATOM 802 C CA . THR A 1 102 ? -15.017 8.246 8.556 1.00 90.38 102 THR A CA 1
ATOM 803 C C . THR A 1 102 ? -13.858 8.897 9.316 1.00 90.38 102 THR A C 1
ATOM 805 O O . THR A 1 102 ? -13.602 8.642 10.493 1.00 90.38 102 THR A O 1
ATOM 808 N N . TYR A 1 103 ? -13.116 9.792 8.657 1.00 87.81 103 TYR A N 1
ATOM 809 C CA . TYR A 1 103 ? -11.950 10.428 9.287 1.00 87.81 103 TYR A CA 1
ATOM 810 C C . TYR A 1 103 ? -12.283 11.464 10.366 1.00 87.81 103 TYR A C 1
ATOM 812 O O . TYR A 1 103 ? -11.388 11.837 11.136 1.00 87.81 103 TYR A O 1
ATOM 820 N N . ASP A 1 104 ? -13.523 11.946 10.404 1.00 80.25 104 ASP A N 1
ATOM 821 C CA . ASP A 1 104 ? -13.895 13.175 11.108 1.00 80.25 104 ASP A CA 1
ATOM 822 C C . ASP A 1 104 ? -14.221 12.964 12.589 1.00 80.25 104 ASP A C 1
ATOM 824 O O . ASP A 1 104 ? -14.377 13.934 13.334 1.00 80.25 104 ASP A O 1
ATOM 828 N N . GLN A 1 105 ? -14.281 11.713 13.048 1.00 78.69 105 GLN A N 1
ATOM 829 C CA . GLN A 1 105 ? -14.667 11.421 14.421 1.00 78.69 105 GLN A CA 1
ATOM 830 C C . GLN A 1 105 ? -13.537 11.641 15.431 1.00 78.69 105 GLN A C 1
ATOM 832 O O . GLN A 1 105 ? -13.634 12.493 16.321 1.00 78.69 105 GLN A O 1
ATOM 837 N N . LYS A 1 106 ? -12.464 10.840 15.356 1.00 87.38 106 LYS A N 1
ATOM 838 C CA . LYS A 1 106 ? -11.423 10.863 16.388 1.00 87.38 106 LYS A CA 1
ATOM 839 C C . LYS A 1 106 ? -10.043 10.482 15.876 1.00 87.38 106 LYS A C 1
ATOM 841 O O . LYS A 1 106 ? -9.810 9.374 15.407 1.00 87.38 106 LYS A O 1
ATOM 846 N N . VAL A 1 107 ? -9.084 11.369 16.132 1.00 90.69 107 VAL A N 1
ATOM 847 C CA . VAL A 1 107 ? -7.648 11.096 15.985 1.00 90.69 107 VAL A CA 1
ATOM 848 C C . VAL A 1 107 ? -7.099 10.599 17.319 1.00 90.69 107 VAL A C 1
ATOM 850 O O . VAL A 1 107 ? -7.184 11.303 18.326 1.00 90.69 107 VAL A O 1
ATOM 853 N N . VAL A 1 108 ? -6.543 9.386 17.350 1.00 84.31 108 VAL A N 1
ATOM 854 C CA . VAL A 1 108 ? -5.943 8.809 18.567 1.00 84.31 108 VAL A CA 1
ATOM 855 C C . VAL A 1 108 ? -4.535 9.350 18.797 1.00 84.31 108 VAL A C 1
ATOM 857 O O . VAL A 1 108 ? -4.149 9.602 19.936 1.00 84.31 108 VAL A O 1
ATOM 860 N N . GLY A 1 109 ? -3.777 9.547 17.718 1.00 87.44 109 GLY A N 1
ATOM 861 C CA . GLY A 1 109 ? -2.399 10.026 17.760 1.00 87.44 109 GLY A CA 1
ATOM 862 C C . GLY A 1 109 ? -1.565 9.494 16.600 1.00 87.44 109 GLY A C 1
ATOM 863 O O . GLY A 1 109 ? -2.092 8.886 15.668 1.00 87.44 109 GLY A O 1
ATOM 864 N N . GLU A 1 110 ? -0.256 9.733 16.663 1.00 90.88 110 GLU A N 1
ATOM 865 C CA . GLU A 1 110 ? 0.709 9.205 15.697 1.00 90.88 110 GLU A CA 1
ATOM 866 C C . GLU A 1 110 ? 1.228 7.833 16.157 1.00 90.88 110 GLU A C 1
ATOM 868 O O . GLU A 1 110 ? 1.727 7.681 17.273 1.00 90.88 110 GLU A O 1
ATOM 873 N N . LEU A 1 111 ? 1.100 6.834 15.289 1.00 91.00 111 LEU A N 1
ATOM 874 C CA . LEU A 1 111 ? 1.699 5.514 15.429 1.00 91.00 111 LEU A CA 1
ATOM 875 C C . LEU A 1 111 ? 3.040 5.482 14.705 1.00 91.00 111 LEU A C 1
ATOM 877 O O . LEU A 1 111 ? 3.231 6.151 13.689 1.00 91.00 111 LEU A O 1
ATOM 881 N N . SER A 1 112 ? 3.959 4.657 15.201 1.00 91.88 112 SER A N 1
ATOM 882 C CA . SER A 1 112 ? 5.225 4.390 14.526 1.00 91.88 112 SER A CA 1
ATOM 883 C C . SER A 1 112 ? 5.566 2.910 14.578 1.00 91.88 112 SER A C 1
ATOM 885 O O . SER A 1 112 ? 5.259 2.217 15.547 1.00 91.88 112 SER A O 1
ATOM 887 N N . GLY A 1 113 ? 6.217 2.418 13.531 1.00 86.75 113 GLY A N 1
ATOM 888 C CA . GLY A 1 113 ? 6.499 0.996 13.406 1.00 86.75 113 GLY A CA 1
ATOM 889 C C . GLY A 1 113 ? 7.445 0.679 12.264 1.00 86.75 113 GLY A C 1
ATOM 890 O O . GLY A 1 113 ? 7.951 1.556 11.560 1.00 86.75 113 GLY A O 1
ATOM 891 N N . ARG A 1 114 ? 7.747 -0.610 12.131 1.00 81.56 114 ARG A N 1
ATOM 892 C CA . ARG A 1 114 ? 8.680 -1.113 11.111 1.00 81.56 114 ARG A CA 1
ATOM 893 C C . ARG A 1 114 ? 7.985 -1.659 9.875 1.00 81.56 114 ARG A C 1
ATOM 895 O O . ARG A 1 114 ? 8.654 -1.945 8.900 1.00 81.56 114 ARG A O 1
ATOM 902 N N . ARG A 1 115 ? 6.681 -1.899 9.940 1.00 83.56 115 ARG A N 1
ATOM 903 C CA . ARG A 1 115 ? 5.893 -2.447 8.835 1.00 83.56 115 ARG A CA 1
ATOM 904 C C . ARG A 1 115 ? 4.533 -1.787 8.861 1.00 83.56 115 ARG A C 1
ATOM 906 O O . ARG A 1 115 ? 4.020 -1.562 9.958 1.00 83.56 115 ARG A O 1
ATOM 913 N N . LEU A 1 116 ? 3.952 -1.526 7.698 1.00 89.06 116 LEU A N 1
ATOM 914 C CA . LEU A 1 116 ? 2.643 -0.894 7.625 1.00 89.06 116 LEU A CA 1
ATOM 915 C C . LEU A 1 116 ? 1.572 -1.738 8.320 1.00 89.06 116 LEU A C 1
ATOM 917 O O . LEU A 1 116 ? 0.827 -1.206 9.138 1.00 89.06 116 LEU A O 1
ATOM 921 N N . VAL A 1 117 ? 1.603 -3.062 8.121 1.00 87.56 117 VAL A N 1
ATOM 922 C CA . VAL A 1 117 ? 0.701 -4.004 8.808 1.00 87.56 117 VAL A CA 1
ATOM 923 C C . VAL A 1 117 ? 0.708 -3.843 10.334 1.00 87.56 117 VAL A C 1
ATOM 925 O O . VAL A 1 117 ? -0.322 -3.983 10.974 1.00 87.56 117 VAL A O 1
ATOM 928 N N . GLN A 1 118 ? 1.846 -3.472 10.934 1.00 87.50 118 GLN A N 1
ATOM 929 C CA . GLN A 1 118 ? 1.909 -3.229 12.376 1.00 87.50 118 GLN A CA 1
ATOM 930 C C . GLN A 1 118 ? 1.090 -1.993 12.775 1.00 87.50 118 GLN A C 1
ATOM 932 O O . GLN A 1 118 ? 0.387 -2.031 13.777 1.00 87.50 118 GLN A O 1
ATOM 937 N N . LEU A 1 119 ? 1.186 -0.900 12.011 1.00 92.62 119 LEU A N 1
ATOM 938 C CA . LEU A 1 119 ? 0.421 0.324 12.276 1.00 92.62 119 LEU A CA 1
ATOM 939 C C . LEU A 1 119 ? -1.075 0.074 12.081 1.00 92.62 119 LEU A C 1
ATOM 941 O O . LEU A 1 119 ? -1.878 0.581 12.859 1.00 92.62 119 LEU A O 1
ATOM 945 N N . VAL A 1 120 ? -1.427 -0.710 11.060 1.00 93.25 120 VAL A N 1
ATOM 946 C CA . VAL A 1 120 ? -2.799 -1.140 10.779 1.00 93.25 120 VAL A CA 1
ATOM 947 C C . VAL A 1 120 ? -3.364 -1.937 11.960 1.00 93.25 120 VAL A C 1
ATOM 949 O O . VAL A 1 120 ? -4.369 -1.526 12.539 1.00 93.25 120 VAL A O 1
ATOM 952 N N . ASP A 1 121 ? -2.671 -3.001 12.382 1.00 90.31 121 ASP A N 1
ATOM 953 C CA . ASP A 1 121 ? -3.072 -3.846 13.516 1.00 90.31 121 ASP A CA 1
ATOM 954 C C . ASP A 1 121 ? -3.194 -3.035 14.817 1.00 90.31 121 ASP A C 1
ATOM 956 O O . ASP A 1 121 ? -4.134 -3.210 15.597 1.00 90.31 121 ASP A O 1
ATOM 960 N N . ASP A 1 122 ? -2.243 -2.128 15.067 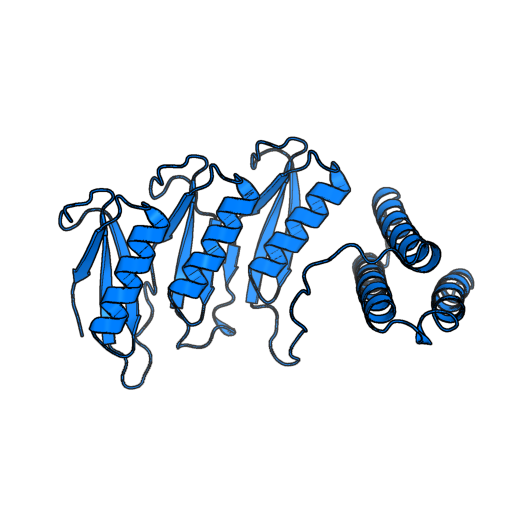1.00 89.19 122 ASP A N 1
ATOM 961 C CA . ASP A 1 122 ? -2.256 -1.283 16.259 1.00 89.19 122 ASP A CA 1
ATOM 962 C C . ASP A 1 122 ? -3.412 -0.277 16.236 1.00 89.19 122 ASP A C 1
ATOM 964 O O . ASP A 1 122 ? -4.041 -0.058 17.273 1.00 89.19 122 ASP A O 1
ATOM 968 N N . CYS A 1 123 ? -3.739 0.299 15.077 1.00 93.25 123 CYS A N 1
ATOM 969 C CA . CYS A 1 123 ? -4.866 1.218 14.947 1.00 93.25 123 CYS A CA 1
ATOM 970 C C . CYS A 1 123 ? -6.215 0.503 15.110 1.00 93.25 123 CYS A C 1
ATOM 972 O O . CYS A 1 123 ? -7.086 0.985 15.838 1.00 93.25 123 CYS A O 1
ATOM 974 N N . GLN A 1 124 ? -6.352 -0.695 14.540 1.00 91.62 124 GLN A N 1
ATOM 975 C CA . GLN A 1 124 ? -7.540 -1.527 14.716 1.00 91.62 124 GLN A CA 1
ATOM 976 C C . GLN A 1 124 ? -7.731 -1.942 16.180 1.00 91.62 124 GLN A C 1
ATOM 978 O O . GLN A 1 124 ? -8.830 -1.830 16.724 1.00 91.62 124 GLN A O 1
ATOM 983 N N . ALA A 1 125 ? -6.656 -2.348 16.862 1.00 88.62 125 ALA A N 1
ATOM 984 C CA . ALA A 1 125 ? -6.712 -2.682 18.284 1.00 88.62 125 ALA A CA 1
ATOM 985 C C . ALA A 1 125 ? -7.142 -1.483 19.150 1.00 88.62 125 ALA A C 1
ATOM 987 O O . ALA A 1 125 ? -7.810 -1.662 20.170 1.00 88.62 125 ALA A O 1
ATOM 988 N N . LEU A 1 126 ? -6.779 -0.256 18.756 1.00 87.75 126 LEU A N 1
ATOM 989 C CA . LEU A 1 126 ? -7.220 0.966 19.433 1.00 87.75 126 LEU A CA 1
ATOM 990 C C . LEU A 1 126 ? -8.715 1.239 19.221 1.00 87.75 126 LEU A C 1
ATOM 992 O O . LEU A 1 126 ? -9.386 1.628 20.180 1.00 87.75 126 LEU A O 1
ATOM 9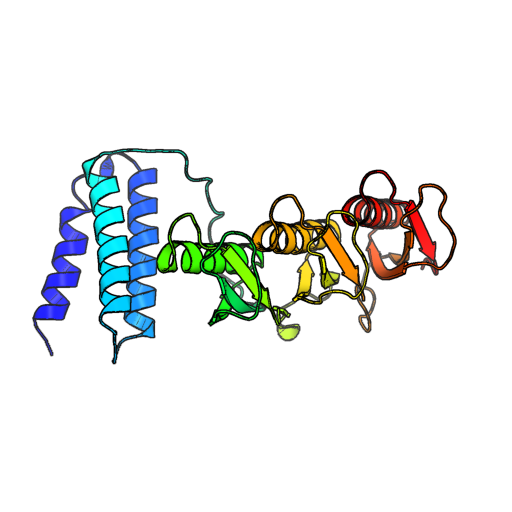96 N N . ALA A 1 127 ? -9.245 1.011 18.016 1.00 91.31 127 ALA A N 1
ATOM 997 C CA . ALA A 1 127 ? -10.681 1.116 17.748 1.00 91.31 127 ALA A CA 1
ATOM 998 C C . ALA A 1 127 ? -11.479 0.075 18.543 1.00 91.31 127 ALA A C 1
ATOM 1000 O O . ALA A 1 127 ? -12.429 0.430 19.243 1.00 91.31 127 ALA A O 1
ATOM 1001 N N . GLU A 1 128 ? -11.036 -1.185 18.535 1.00 89.25 128 GLU A N 1
ATOM 1002 C CA . GLU A 1 128 ? -11.676 -2.264 19.293 1.00 89.25 128 GLU A CA 1
ATOM 1003 C C . GLU A 1 128 ? -11.646 -1.985 20.804 1.00 89.25 128 GLU A C 1
ATOM 1005 O O . GLU A 1 128 ? -12.640 -2.176 21.505 1.00 89.25 128 GLU A O 1
ATOM 1010 N N . ALA A 1 129 ? -10.536 -1.462 21.329 1.00 84.25 129 ALA A N 1
ATOM 1011 C CA . ALA A 1 129 ? -10.445 -1.077 22.735 1.00 84.25 129 ALA A CA 1
ATOM 1012 C C . ALA A 1 129 ? -11.353 0.115 23.092 1.00 84.25 129 ALA A C 1
ATOM 1014 O O . ALA A 1 129 ? -11.811 0.226 24.231 1.00 84.25 129 ALA A O 1
ATOM 1015 N N . ALA A 1 130 ? -11.600 1.028 22.148 1.00 85.44 130 ALA A N 1
ATOM 1016 C CA . ALA A 1 130 ? -12.407 2.220 22.381 1.00 85.44 130 ALA A CA 1
ATOM 1017 C C . ALA A 1 130 ? -13.916 1.966 22.255 1.00 85.44 130 ALA A C 1
ATOM 1019 O O . ALA A 1 130 ? -14.670 2.515 23.063 1.00 85.44 130 ALA A O 1
ATOM 1020 N N . TYR A 1 131 ? -14.328 1.163 21.271 1.00 89.31 131 TYR A N 1
ATOM 1021 C CA . TYR A 1 131 ? -15.725 1.019 20.839 1.00 89.31 131 TYR A CA 1
ATOM 1022 C C . TYR A 1 131 ? -16.190 -0.445 20.703 1.00 89.31 131 TYR A C 1
ATOM 1024 O O . TYR A 1 131 ? -17.341 -0.713 20.356 1.00 89.31 131 TYR A O 1
ATOM 1032 N N . GLY A 1 132 ? -15.333 -1.416 21.028 1.00 89.88 132 GLY A N 1
ATOM 1033 C CA . GLY A 1 132 ? -15.637 -2.842 20.908 1.00 89.88 132 GLY A CA 1
ATOM 1034 C C . GLY A 1 132 ? -15.753 -3.290 19.452 1.00 89.88 132 GLY A C 1
ATOM 1035 O O . GLY A 1 132 ? -15.145 -2.715 18.556 1.00 89.88 132 GLY A O 1
ATOM 1036 N N . SER A 1 133 ? -16.586 -4.302 19.196 1.00 88.88 133 SER A N 1
ATOM 1037 C CA . SER A 1 133 ? -16.763 -4.897 17.861 1.00 88.88 133 SER A CA 1
ATOM 1038 C C . SER A 1 133 ? -17.437 -3.985 16.828 1.00 88.88 133 SER A C 1
ATOM 1040 O O . SER A 1 133 ? -17.669 -4.423 15.706 1.00 88.88 133 SER A O 1
ATOM 1042 N N . LYS A 1 134 ? -17.851 -2.777 17.223 1.00 89.06 134 LYS A N 1
ATOM 1043 C CA . LYS A 1 134 ? -18.455 -1.784 16.329 1.00 89.06 134 LYS A CA 1
ATOM 1044 C C . LYS A 1 134 ? -17.460 -0.739 15.846 1.00 89.06 134 LYS A C 1
ATOM 1046 O O . LYS A 1 134 ? -17.794 -0.025 14.918 1.00 89.06 134 LYS A O 1
ATOM 1051 N N . GLY A 1 135 ? -16.289 -0.650 16.478 1.00 90.62 135 GLY A N 1
ATOM 1052 C CA . GLY A 1 135 ? -15.304 0.352 16.113 1.00 90.62 135 GLY A CA 1
ATOM 1053 C C . GLY A 1 135 ? -14.644 0.037 14.780 1.00 90.62 135 GLY A C 1
ATOM 1054 O O . GLY A 1 135 ? -14.293 -1.116 14.517 1.00 90.62 135 GLY A O 1
ATOM 1055 N N . SER A 1 136 ? -14.417 1.073 13.984 1.00 94.50 136 SER A N 1
ATOM 1056 C CA . SER A 1 136 ? -13.601 1.016 12.774 1.00 94.50 136 SER A CA 1
ATOM 1057 C C . SER A 1 136 ? -12.378 1.930 12.902 1.00 94.50 136 SER A C 1
ATOM 1059 O O . SER A 1 136 ? -12.247 2.716 13.849 1.00 94.50 136 SER A O 1
ATOM 1061 N N . SER A 1 137 ? -11.407 1.761 12.004 1.00 95.69 137 SER A N 1
ATOM 1062 C CA . SER A 1 137 ? -10.117 2.448 12.088 1.00 95.69 137 SER A CA 1
ATOM 1063 C C . SER A 1 137 ? -9.522 2.732 10.720 1.00 95.69 137 SER A C 1
ATOM 1065 O O . SER A 1 137 ? -9.705 1.949 9.794 1.00 95.69 137 SER A O 1
ATOM 1067 N N . GLY A 1 138 ? -8.709 3.780 10.631 1.00 95.81 138 GLY A N 1
ATOM 1068 C CA . GLY A 1 138 ? -7.989 4.130 9.415 1.00 95.81 138 GLY A CA 1
ATOM 1069 C C . GLY A 1 138 ? -6.683 4.851 9.694 1.00 95.81 138 GLY A C 1
ATOM 1070 O O . GLY A 1 138 ? -6.508 5.507 10.724 1.00 95.81 138 GLY A O 1
ATOM 1071 N N . LEU A 1 139 ? -5.749 4.725 8.756 1.00 96.31 139 LEU A N 1
ATOM 1072 C CA . LEU A 1 139 ? -4.469 5.421 8.802 1.00 96.31 139 LEU A CA 1
ATOM 1073 C C . LEU A 1 139 ? -4.507 6.629 7.873 1.00 96.31 139 LEU A C 1
ATOM 1075 O O . LEU A 1 139 ? -4.933 6.518 6.732 1.00 96.31 139 LEU A O 1
ATOM 1079 N N . LYS A 1 140 ? -3.990 7.766 8.338 1.00 94.44 140 LYS A N 1
ATOM 1080 C CA . LYS A 1 140 ? -3.820 8.982 7.535 1.00 94.44 140 LYS A CA 1
ATOM 1081 C C . LYS A 1 140 ? -2.419 9.538 7.697 1.00 94.44 140 LYS A C 1
ATOM 1083 O O . LYS A 1 140 ? -1.761 9.288 8.706 1.00 94.44 140 LYS A O 1
ATOM 1088 N N . ASN A 1 141 ? -1.972 10.351 6.742 1.00 94.75 141 ASN A N 1
ATOM 1089 C CA . ASN A 1 141 ? -0.659 10.994 6.792 1.00 94.75 141 ASN A CA 1
ATOM 1090 C C . ASN A 1 141 ? 0.470 9.967 6.976 1.00 94.75 141 ASN A C 1
ATOM 1092 O O . ASN A 1 141 ? 1.399 10.200 7.752 1.00 94.75 141 ASN A O 1
ATOM 1096 N N . LEU A 1 142 ? 0.360 8.829 6.284 1.00 96.56 142 LEU A N 1
ATOM 1097 C CA . LEU A 1 142 ? 1.367 7.779 6.301 1.00 96.56 142 LEU A CA 1
ATOM 1098 C C . LEU A 1 142 ? 2.667 8.311 5.686 1.00 96.56 142 LEU A C 1
ATOM 1100 O O . LEU A 1 142 ? 2.692 8.829 4.568 1.00 96.56 142 LEU A O 1
ATOM 1104 N N . LYS A 1 143 ? 3.759 8.206 6.433 1.00 96.12 143 LYS A N 1
ATOM 1105 C CA . LYS A 1 143 ? 5.082 8.685 6.047 1.00 96.12 143 LYS A CA 1
ATOM 1106 C C . LYS A 1 143 ? 6.091 7.566 6.176 1.00 96.12 143 LYS A C 1
ATOM 1108 O O . LYS A 1 143 ? 6.058 6.777 7.120 1.00 96.12 143 LYS A O 1
ATOM 1113 N N . VAL A 1 144 ? 7.032 7.586 5.244 1.00 93.69 144 VAL A N 1
ATOM 1114 C CA . VAL A 1 144 ? 8.202 6.723 5.244 1.00 93.69 144 VAL A CA 1
ATOM 1115 C C . VAL A 1 144 ? 9.443 7.565 5.526 1.00 93.69 144 VAL A C 1
ATOM 1117 O O . VAL A 1 144 ? 9.698 8.563 4.852 1.00 93.69 144 VAL A O 1
ATOM 1120 N N . ASP A 1 145 ? 10.235 7.160 6.514 1.00 92.81 145 ASP A N 1
ATOM 1121 C CA . ASP A 1 145 ? 11.552 7.732 6.781 1.00 92.81 145 ASP A CA 1
ATOM 1122 C C . ASP A 1 145 ? 12.557 7.233 5.737 1.00 92.81 145 ASP A C 1
ATOM 1124 O O . ASP A 1 145 ? 13.218 6.205 5.907 1.00 92.81 145 ASP A O 1
ATOM 1128 N N . MET A 1 146 ? 12.679 7.995 4.651 1.00 89.75 146 MET A N 1
ATOM 1129 C CA . MET A 1 146 ? 13.549 7.678 3.517 1.00 89.75 146 MET A CA 1
ATOM 1130 C C . MET A 1 146 ? 15.026 7.515 3.897 1.00 89.75 146 MET A C 1
ATOM 1132 O O . MET A 1 146 ? 15.757 6.859 3.166 1.00 89.75 146 MET A O 1
ATOM 1136 N N . SER A 1 147 ? 15.478 8.048 5.042 1.00 89.31 147 SER A N 1
ATOM 1137 C CA . SER A 1 147 ? 16.862 7.858 5.506 1.00 89.31 147 SER A CA 1
ATOM 1138 C C . SER A 1 147 ? 17.164 6.423 5.958 1.00 89.31 147 SER A C 1
ATOM 1140 O O . SER A 1 147 ? 18.328 6.042 6.084 1.00 89.31 147 SER A O 1
ATOM 1142 N N . LYS A 1 148 ? 16.117 5.626 6.202 1.00 86.25 148 LYS A N 1
ATOM 1143 C CA . LYS A 1 148 ? 16.197 4.231 6.654 1.00 86.25 148 LYS A CA 1
ATOM 1144 C C . LYS A 1 148 ? 15.776 3.227 5.582 1.00 86.25 148 LYS A C 1
ATOM 1146 O O . LYS A 1 148 ? 15.939 2.028 5.795 1.00 86.25 148 LYS A O 1
ATOM 1151 N N . VAL A 1 149 ? 15.228 3.698 4.462 1.00 84.75 149 VAL A N 1
ATOM 1152 C CA . VAL A 1 149 ? 14.779 2.847 3.357 1.00 84.75 149 VAL A CA 1
ATOM 1153 C C . VAL A 1 149 ? 15.970 2.510 2.464 1.00 84.75 149 VAL A C 1
ATOM 1155 O O . VAL A 1 149 ? 16.636 3.427 1.987 1.00 84.75 149 VAL A O 1
ATOM 1158 N N . PRO A 1 150 ? 16.253 1.224 2.199 1.00 86.06 150 PRO A N 1
ATOM 1159 C CA . PRO A 1 150 ? 17.301 0.859 1.257 1.00 86.06 150 PRO A CA 1
ATOM 1160 C C . PRO A 1 150 ? 17.022 1.387 -0.157 1.00 86.06 150 PRO A C 1
ATOM 1162 O O . PRO A 1 150 ? 15.893 1.340 -0.638 1.00 86.06 150 PRO A O 1
ATOM 1165 N N . ASP A 1 151 ? 18.066 1.808 -0.872 1.00 85.88 151 ASP A N 1
ATOM 1166 C CA . ASP A 1 151 ? 17.927 2.414 -2.207 1.00 85.88 151 ASP A CA 1
ATOM 1167 C C . ASP A 1 151 ? 17.248 1.506 -3.245 1.00 85.88 151 ASP A C 1
ATOM 1169 O O . ASP A 1 151 ? 16.671 2.006 -4.205 1.00 85.88 151 ASP A O 1
ATOM 1173 N N . TYR A 1 152 ? 17.296 0.185 -3.052 1.00 84.50 152 TYR A N 1
ATOM 1174 C CA . TYR A 1 152 ? 16.679 -0.803 -3.942 1.00 84.50 152 TYR A CA 1
ATOM 1175 C C . TYR A 1 152 ? 15.202 -1.088 -3.638 1.00 84.50 152 TYR A C 1
ATOM 1177 O O . TYR A 1 152 ? 14.563 -1.801 -4.405 1.00 84.50 152 TYR A O 1
ATOM 1185 N N . PHE A 1 153 ? 14.657 -0.565 -2.536 1.00 90.88 153 PHE A N 1
ATOM 1186 C CA . PHE A 1 153 ? 13.223 -0.660 -2.259 1.00 90.88 153 PHE A CA 1
ATOM 1187 C C . PHE A 1 153 ? 12.467 0.240 -3.220 1.00 90.88 153 PHE A C 1
ATOM 1189 O O . PHE A 1 153 ? 12.954 1.319 -3.546 1.00 90.88 153 PHE A O 1
ATOM 1196 N N . GLN A 1 154 ? 11.262 -0.154 -3.604 1.00 93.12 154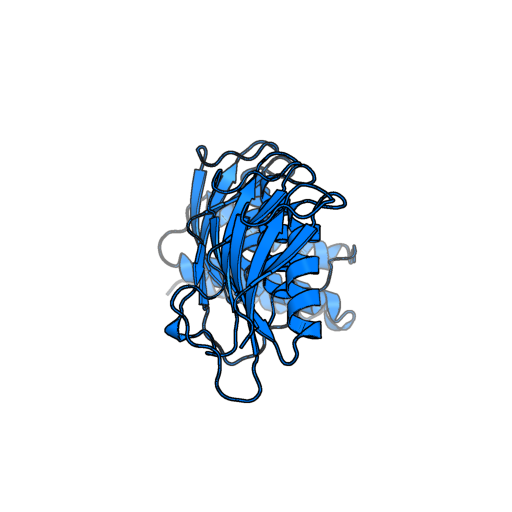 GLN A N 1
ATOM 1197 C CA . GLN A 1 154 ? 10.315 0.678 -4.326 1.00 93.12 154 GLN A CA 1
ATOM 1198 C C . GLN A 1 154 ? 9.492 1.517 -3.344 1.00 93.12 154 GLN A C 1
ATOM 1200 O O . GLN A 1 154 ? 9.251 1.100 -2.212 1.00 93.12 154 GLN A O 1
ATOM 1205 N N . VAL A 1 155 ? 9.094 2.717 -3.761 1.00 95.81 155 VAL A N 1
ATOM 1206 C CA . VAL A 1 155 ? 8.259 3.629 -2.964 1.00 95.81 155 VAL A CA 1
ATOM 1207 C C . VAL A 1 155 ? 7.117 4.146 -3.819 1.00 95.81 155 VAL A C 1
ATOM 1209 O O . VAL A 1 155 ? 7.335 4.476 -4.980 1.00 95.81 155 VAL A O 1
ATOM 1212 N N . ALA A 1 156 ? 5.924 4.247 -3.246 1.00 97.69 156 ALA A N 1
ATOM 1213 C CA . ALA A 1 156 ? 4.744 4.798 -3.905 1.00 97.69 156 ALA A CA 1
ATOM 1214 C C . ALA A 1 156 ? 3.920 5.647 -2.939 1.00 97.69 156 ALA A C 1
ATOM 1216 O O . ALA A 1 156 ? 4.152 5.652 -1.729 1.00 97.69 156 ALA A O 1
ATOM 1217 N N . ILE A 1 157 ? 2.932 6.345 -3.482 1.00 97.56 157 ILE A N 1
ATOM 1218 C CA . ILE A 1 157 ? 1.807 6.883 -2.732 1.00 97.56 157 ILE A CA 1
ATOM 1219 C C . ILE A 1 157 ? 0.672 5.861 -2.780 1.00 97.56 157 ILE A C 1
ATOM 1221 O O . ILE A 1 157 ? 0.291 5.409 -3.856 1.00 97.56 157 ILE A O 1
ATOM 1225 N N . CYS A 1 158 ? 0.161 5.501 -1.607 1.00 97.50 158 CYS A N 1
ATOM 1226 C CA . CYS A 1 158 ? -1.026 4.681 -1.440 1.00 97.50 158 CYS A CA 1
ATOM 1227 C C . CYS A 1 158 ? -2.271 5.574 -1.441 1.00 97.50 158 CYS A C 1
ATOM 1229 O O . CYS A 1 158 ? -2.407 6.494 -0.620 1.00 97.50 158 CYS A O 1
ATOM 1231 N N . GLU A 1 159 ? -3.162 5.286 -2.379 1.00 96.81 159 GLU A N 1
ATOM 1232 C CA . GLU A 1 159 ? -4.487 5.875 -2.510 1.00 96.81 159 GLU A CA 1
ATOM 1233 C C . GLU A 1 159 ? -5.523 4.799 -2.209 1.00 96.81 159 GLU A C 1
ATOM 1235 O O . GLU A 1 159 ? -5.349 3.643 -2.589 1.00 96.81 159 GLU A O 1
ATOM 1240 N N . VAL A 1 160 ? -6.589 5.178 -1.518 1.00 95.75 160 VAL A N 1
ATOM 1241 C CA . VAL A 1 160 ? -7.694 4.284 -1.167 1.00 95.75 160 VAL A CA 1
ATOM 1242 C C . VAL A 1 160 ? -9.005 4.909 -1.612 1.00 95.75 160 VAL A C 1
ATOM 1244 O O . VAL A 1 160 ? -9.081 6.123 -1.789 1.00 95.75 160 VAL A O 1
ATOM 1247 N N . ASP A 1 161 ? -10.018 4.079 -1.782 1.00 93.56 161 ASP A N 1
ATOM 1248 C CA . ASP A 1 161 ? -11.373 4.495 -2.124 1.00 93.56 161 ASP A CA 1
ATOM 1249 C C . ASP A 1 161 ? -12.377 3.696 -1.287 1.00 93.56 161 ASP A C 1
ATOM 1251 O O . ASP A 1 161 ? -12.103 2.544 -0.927 1.00 93.56 161 ASP A O 1
ATOM 1255 N N . ASP A 1 162 ? -13.513 4.303 -0.947 1.00 91.38 162 ASP A N 1
ATOM 1256 C CA . ASP A 1 162 ? -14.557 3.680 -0.122 1.00 91.38 162 ASP A CA 1
ATOM 1257 C C . ASP A 1 162 ? -15.570 2.862 -0.936 1.00 91.38 162 ASP A C 1
ATOM 1259 O O . ASP A 1 162 ? -16.459 2.210 -0.370 1.00 91.38 162 ASP A O 1
ATOM 1263 N N . ASP A 1 163 ? -15.381 2.823 -2.255 1.00 89.00 163 ASP A N 1
ATOM 1264 C CA . ASP A 1 163 ? -16.148 2.009 -3.178 1.00 89.00 163 ASP A CA 1
ATOM 1265 C C . ASP A 1 163 ? -15.301 0.950 -3.926 1.00 89.00 163 ASP A C 1
ATOM 1267 O O . ASP A 1 163 ? -14.062 1.004 -3.961 1.00 89.00 163 ASP A O 1
ATOM 1271 N N . PRO A 1 164 ? -15.957 -0.080 -4.505 1.00 86.62 164 PRO A N 1
ATOM 1272 C CA . PRO A 1 164 ? -15.256 -1.192 -5.136 1.00 86.62 164 PRO A CA 1
ATOM 1273 C C . PRO A 1 164 ? -14.567 -0.863 -6.467 1.00 86.62 164 PRO A C 1
ATOM 1275 O O . PRO A 1 164 ? -13.815 -1.727 -6.939 1.00 86.62 164 PRO A O 1
ATOM 1278 N N . ASP A 1 165 ? -14.876 0.275 -7.090 1.00 88.19 165 ASP A N 1
ATOM 1279 C CA . ASP A 1 165 ? -14.402 0.698 -8.409 1.00 88.19 165 ASP A CA 1
ATOM 1280 C C . ASP A 1 165 ? -13.443 1.888 -8.223 1.00 88.19 165 ASP A C 1
ATOM 1282 O O . ASP A 1 165 ? -13.826 3.051 -8.304 1.00 88.19 165 ASP A O 1
ATOM 1286 N N . PHE A 1 166 ? -12.166 1.570 -7.988 1.00 92.19 166 PHE A N 1
ATOM 1287 C CA . PHE A 1 166 ? -11.144 2.556 -7.639 1.00 92.19 166 PHE A CA 1
ATOM 1288 C C . PHE A 1 166 ? -11.130 3.774 -8.567 1.00 92.19 166 PHE A C 1
ATOM 1290 O O . PHE A 1 166 ? -10.901 3.652 -9.771 1.00 92.19 166 PHE A O 1
ATOM 1297 N N . THR A 1 167 ? -11.245 4.963 -7.979 1.00 90.56 167 THR A N 1
ATOM 1298 C CA . THR A 1 167 ? -11.022 6.231 -8.667 1.00 90.56 167 THR A CA 1
ATOM 1299 C C . THR A 1 167 ? -9.755 6.901 -8.128 1.00 90.56 167 THR A C 1
ATOM 1301 O O . THR A 1 167 ? -9.622 7.212 -6.943 1.00 90.56 167 THR A O 1
ATOM 1304 N N . SER A 1 168 ? -8.791 7.168 -9.013 1.00 88.00 168 SER A N 1
ATOM 1305 C CA . SER A 1 168 ? -7.524 7.781 -8.597 1.00 88.00 168 SER A CA 1
ATOM 1306 C C . SER A 1 168 ? -7.720 9.193 -8.038 1.00 88.00 168 SER A C 1
ATOM 1308 O O . SER A 1 168 ? -8.489 10.001 -8.563 1.00 88.00 168 SER A O 1
ATOM 1310 N N . GLY A 1 169 ? -6.976 9.508 -6.976 1.00 84.69 169 GLY A N 1
ATOM 1311 C CA . GLY A 1 169 ? -6.943 10.833 -6.367 1.00 84.69 169 GLY A CA 1
ATOM 1312 C C . GLY A 1 169 ? -8.095 11.158 -5.411 1.00 84.69 169 GLY A C 1
ATOM 1313 O O . GLY A 1 169 ? -8.094 12.267 -4.875 1.00 84.69 169 GLY A O 1
ATOM 1314 N N . GLN A 1 170 ? -9.033 10.235 -5.151 1.00 86.50 170 GLN A N 1
ATOM 1315 C CA . GLN A 1 170 ? -10.097 10.451 -4.157 1.00 86.50 170 GLN A CA 1
ATOM 1316 C C . GLN A 1 170 ? -9.519 10.661 -2.754 1.00 86.50 170 GLN A C 1
ATOM 1318 O O . GLN A 1 170 ? -9.771 11.678 -2.101 1.00 86.50 170 GLN A O 1
ATOM 1323 N N . MET A 1 171 ? -8.696 9.715 -2.296 1.00 93.19 171 MET A N 1
ATOM 1324 C CA . MET A 1 171 ? -8.133 9.755 -0.955 1.00 93.19 171 MET A CA 1
ATOM 1325 C C . MET A 1 171 ? -6.701 9.234 -0.915 1.00 93.19 171 MET A C 1
ATOM 1327 O O . MET A 1 171 ? -6.419 8.053 -1.085 1.00 93.19 171 MET A O 1
ATOM 1331 N N . THR A 1 172 ? -5.773 10.134 -0.599 1.00 96.00 172 THR A N 1
ATOM 1332 C CA . THR A 1 172 ? -4.375 9.782 -0.346 1.00 96.00 172 THR A CA 1
ATOM 1333 C C . THR A 1 172 ? -4.152 9.458 1.126 1.00 96.00 172 THR A C 1
ATOM 1335 O O . THR A 1 172 ? -4.322 10.320 1.993 1.00 96.00 172 THR A O 1
ATOM 1338 N N . VAL A 1 173 ? -3.678 8.243 1.407 1.00 95.44 173 VAL A N 1
ATOM 1339 C CA . VAL A 1 173 ? -3.260 7.844 2.759 1.00 95.44 173 VAL A CA 1
ATOM 1340 C C . VAL A 1 173 ? -1.850 8.345 3.058 1.00 95.44 173 VAL A C 1
ATOM 1342 O O . VAL A 1 173 ? -1.599 8.903 4.131 1.00 95.44 173 VAL A O 1
ATOM 1345 N N . GLY A 1 174 ? -0.930 8.176 2.105 1.00 96.69 174 GLY A N 1
ATOM 1346 C CA . GLY A 1 174 ? 0.463 8.602 2.226 1.00 96.69 174 GLY A CA 1
ATOM 1347 C C . GLY A 1 174 ? 1.443 7.661 1.528 1.00 96.69 174 GLY A C 1
ATOM 1348 O O . GLY A 1 174 ? 1.066 6.959 0.597 1.00 96.69 174 GLY A O 1
ATOM 1349 N N . SER A 1 175 ? 2.711 7.666 1.939 1.00 96.81 175 SER A N 1
ATOM 1350 C CA . SER A 1 175 ? 3.778 6.909 1.268 1.00 96.81 175 SER A CA 1
ATOM 1351 C C . SER A 1 175 ? 3.928 5.482 1.794 1.00 96.81 175 SER A C 1
ATOM 1353 O O . SER A 1 175 ? 3.909 5.264 3.001 1.00 96.81 175 SER A O 1
ATOM 1355 N N . VAL A 1 176 ? 4.179 4.533 0.896 1.00 95.44 176 VAL A N 1
ATOM 1356 C CA . VAL A 1 176 ? 4.510 3.130 1.194 1.00 95.44 176 VAL A CA 1
ATOM 1357 C C . VAL A 1 176 ? 5.854 2.754 0.575 1.00 95.44 176 VAL A C 1
ATOM 1359 O O . VAL A 1 176 ? 6.243 3.321 -0.445 1.00 95.44 176 VAL A O 1
ATOM 1362 N N . ALA A 1 177 ? 6.580 1.831 1.205 1.00 93.88 177 ALA A N 1
ATOM 1363 C CA . ALA A 1 177 ? 7.900 1.367 0.790 1.00 93.88 177 ALA A CA 1
ATOM 1364 C C . ALA A 1 177 ? 8.045 -0.150 0.968 1.00 93.88 177 ALA A C 1
ATOM 1366 O O . ALA A 1 177 ? 7.764 -0.680 2.040 1.00 93.88 177 ALA A O 1
ATOM 1367 N N . GLY A 1 178 ? 8.560 -0.828 -0.053 1.00 90.12 178 GLY A N 1
ATOM 1368 C CA . GLY A 1 178 ? 8.656 -2.284 -0.089 1.00 90.12 178 GLY A CA 1
ATOM 1369 C C . GLY A 1 178 ? 9.747 -2.746 -1.041 1.00 90.12 178 GLY A C 1
ATOM 1370 O O . GLY A 1 178 ? 10.237 -1.990 -1.876 1.00 90.12 178 GLY A O 1
ATOM 1371 N N . SER A 1 179 ? 10.166 -3.994 -0.915 1.00 85.38 179 SER A N 1
ATOM 1372 C CA . SER A 1 179 ? 11.187 -4.598 -1.772 1.00 85.38 179 SER A CA 1
ATOM 1373 C C . SER A 1 179 ? 10.689 -4.904 -3.195 1.00 85.38 179 SER A C 1
ATOM 1375 O O . SER A 1 179 ? 11.504 -5.051 -4.107 1.00 85.38 179 SER A O 1
ATOM 1377 N N . SER A 1 180 ? 9.370 -4.947 -3.406 1.00 87.94 180 SER A N 1
ATOM 1378 C CA . SER A 1 180 ? 8.707 -5.197 -4.692 1.00 87.94 180 SER A CA 1
ATOM 1379 C C . SER A 1 180 ? 7.411 -4.387 -4.827 1.00 87.94 180 SER A C 1
ATOM 1381 O O . SER A 1 180 ? 6.896 -3.871 -3.837 1.00 87.94 180 SER A O 1
ATOM 1383 N N . VAL A 1 181 ? 6.862 -4.294 -6.046 1.00 91.19 181 VAL A N 1
ATOM 1384 C CA . VAL A 1 181 ? 5.514 -3.734 -6.271 1.00 91.19 181 VAL A CA 1
ATOM 1385 C C . VAL A 1 181 ? 4.440 -4.567 -5.563 1.00 91.19 181 VAL A C 1
ATOM 1387 O O . VAL A 1 181 ? 3.523 -3.984 -4.998 1.00 91.19 181 VAL A O 1
ATOM 1390 N N . ASP A 1 182 ? 4.583 -5.895 -5.509 1.00 89.06 182 ASP A N 1
ATOM 1391 C CA . ASP A 1 182 ? 3.637 -6.774 -4.804 1.00 89.06 182 ASP A CA 1
ATOM 1392 C C . ASP A 1 182 ? 3.556 -6.455 -3.305 1.00 89.06 182 ASP A C 1
ATOM 1394 O O . ASP A 1 182 ? 2.467 -6.403 -2.746 1.00 89.06 182 ASP A O 1
ATOM 1398 N N . GLU A 1 183 ? 4.689 -6.164 -2.656 1.00 89.19 183 GLU A N 1
ATOM 1399 C CA . GLU A 1 183 ? 4.698 -5.761 -1.243 1.00 89.19 183 GLU A CA 1
ATOM 1400 C C . GLU A 1 183 ? 3.970 -4.421 -1.047 1.00 89.19 183 GLU A C 1
ATOM 1402 O O . GLU A 1 183 ? 3.203 -4.273 -0.100 1.00 89.19 183 GLU A O 1
ATOM 1407 N N . LEU A 1 184 ? 4.137 -3.465 -1.972 1.00 94.44 184 LEU A N 1
ATOM 1408 C CA . LEU A 1 184 ? 3.398 -2.196 -1.943 1.00 94.44 184 LEU A CA 1
ATOM 1409 C C . LEU A 1 184 ? 1.889 -2.394 -2.161 1.00 94.44 184 LEU A C 1
ATOM 1411 O O . LEU A 1 184 ? 1.084 -1.698 -1.540 1.00 94.44 184 LEU A O 1
ATOM 1415 N N . ILE A 1 185 ? 1.516 -3.326 -3.043 1.00 94.38 185 ILE A N 1
ATOM 1416 C CA . ILE A 1 185 ? 0.132 -3.732 -3.308 1.00 94.38 185 ILE A CA 1
ATOM 1417 C C . ILE A 1 185 ? -0.490 -4.328 -2.044 1.00 94.38 185 ILE A C 1
ATOM 1419 O O . ILE A 1 185 ? -1.567 -3.897 -1.640 1.00 94.38 185 ILE A O 1
ATOM 1423 N N . GLU A 1 186 ? 0.185 -5.283 -1.401 1.00 91.38 186 GLU A N 1
ATOM 1424 C CA . GLU A 1 186 ? -0.282 -5.915 -0.163 1.00 91.38 186 GLU A CA 1
ATOM 1425 C C . GLU A 1 186 ? -0.452 -4.887 0.961 1.00 91.38 186 GLU A C 1
ATOM 1427 O O . GLU A 1 186 ? -1.492 -4.858 1.625 1.00 91.38 186 GLU A O 1
ATOM 1432 N N . ASP A 1 187 ? 0.534 -4.005 1.132 1.00 92.19 187 ASP A N 1
ATOM 1433 C CA . ASP A 1 187 ? 0.514 -2.943 2.134 1.00 92.19 187 ASP A CA 1
ATOM 1434 C C . ASP A 1 187 ? -0.667 -1.982 1.907 1.00 92.19 187 ASP A C 1
ATOM 1436 O O . ASP A 1 187 ? -1.461 -1.740 2.821 1.00 92.19 187 ASP A O 1
ATOM 1440 N N . CYS A 1 188 ? -0.832 -1.457 0.691 1.00 95.56 188 CYS A N 1
ATOM 1441 C CA . CYS A 1 188 ? -1.901 -0.502 0.394 1.00 95.56 188 CYS A CA 1
ATOM 1442 C C . CYS A 1 188 ? -3.297 -1.153 0.427 1.00 95.56 188 CYS A C 1
ATOM 1444 O O . CYS A 1 188 ? -4.238 -0.581 0.982 1.00 95.56 188 CYS A O 1
ATOM 1446 N N . SER A 1 189 ? -3.416 -2.394 -0.057 1.00 93.88 189 SER A N 1
ATOM 1447 C CA . SER A 1 189 ? -4.636 -3.204 0.049 1.00 93.88 189 SER A CA 1
ATOM 1448 C C . SER A 1 189 ? -5.043 -3.450 1.500 1.00 93.88 189 SER A C 1
ATOM 1450 O O . SER A 1 189 ? -6.224 -3.347 1.845 1.00 93.88 189 SER A O 1
ATOM 1452 N N . SER A 1 190 ? -4.073 -3.726 2.380 1.00 91.50 190 SER A N 1
ATOM 1453 C CA . SER A 1 190 ? -4.336 -3.893 3.810 1.00 91.50 190 SER A CA 1
ATOM 1454 C C . SER A 1 190 ? -4.901 -2.618 4.427 1.00 91.50 190 SER A C 1
ATOM 1456 O O . SER A 1 190 ? -5.804 -2.707 5.254 1.00 91.50 190 SER A O 1
ATOM 1458 N N . VAL A 1 191 ? -4.409 -1.442 4.030 1.00 94.81 191 VAL A N 1
ATOM 1459 C CA . VAL A 1 191 ? -4.950 -0.164 4.509 1.00 94.81 191 VAL A CA 1
ATOM 1460 C C . VAL A 1 191 ? -6.394 0.030 4.048 1.00 94.81 191 VAL A C 1
ATOM 1462 O O . VAL A 1 191 ? -7.258 0.290 4.886 1.00 94.81 191 VAL A O 1
ATOM 1465 N N . ALA A 1 192 ? -6.674 -0.150 2.753 1.00 94.44 192 ALA A N 1
ATOM 1466 C CA . ALA A 1 192 ? -8.030 -0.021 2.214 1.00 94.44 192 ALA A CA 1
ATOM 1467 C C . ALA A 1 192 ? -9.004 -1.006 2.875 1.00 94.44 192 ALA A C 1
ATOM 1469 O O . ALA A 1 192 ? -10.100 -0.626 3.285 1.00 94.44 192 ALA A O 1
ATOM 1470 N N . SER A 1 193 ? -8.574 -2.257 3.057 1.00 91.31 193 SER A N 1
ATOM 1471 C CA . SER A 1 193 ? -9.373 -3.304 3.699 1.00 91.31 193 SER A CA 1
ATOM 1472 C C . SER A 1 193 ? -9.665 -2.999 5.169 1.00 91.31 193 SER A C 1
ATOM 1474 O O . SER A 1 193 ? -10.743 -3.321 5.660 1.00 91.31 193 SER A O 1
ATOM 1476 N N . THR A 1 194 ? -8.732 -2.380 5.894 1.00 90.62 194 THR A N 1
ATOM 1477 C CA . THR A 1 194 ? -8.969 -1.982 7.289 1.00 90.62 194 THR A CA 1
ATOM 1478 C C . THR A 1 194 ? -9.942 -0.815 7.397 1.00 90.62 194 THR A C 1
ATOM 1480 O O . THR A 1 194 ? -10.752 -0.799 8.320 1.00 90.62 194 THR A O 1
ATOM 1483 N N . MET A 1 195 ? -9.881 0.130 6.460 1.00 93.38 195 MET A N 1
ATOM 1484 C CA . MET A 1 195 ? -10.752 1.305 6.458 1.00 93.38 195 MET A CA 1
ATOM 1485 C C . MET A 1 195 ? -12.170 0.969 5.996 1.00 93.38 195 MET A C 1
ATOM 1487 O O . MET A 1 195 ? -13.134 1.331 6.659 1.00 93.38 195 MET A O 1
ATOM 1491 N N . TYR A 1 196 ? -12.305 0.243 4.888 1.00 93.25 196 TYR A N 1
ATOM 1492 C CA . TYR A 1 196 ? -13.581 0.083 4.179 1.00 93.25 196 TYR A CA 1
ATOM 1493 C C . TYR A 1 196 ? -14.005 -1.380 3.995 1.00 93.25 196 TYR A C 1
ATOM 1495 O O . TYR A 1 196 ? -14.985 -1.688 3.305 1.00 93.25 196 TYR A O 1
ATOM 1503 N N . GLY A 1 197 ? -13.285 -2.320 4.612 1.00 89.56 197 GLY A N 1
ATOM 1504 C CA . GLY A 1 197 ? -13.590 -3.743 4.520 1.00 89.56 197 GLY A CA 1
ATOM 1505 C C . GLY A 1 197 ? -13.559 -4.241 3.076 1.00 89.56 197 GLY A C 1
ATOM 1506 O O . GLY A 1 197 ? -12.686 -3.893 2.290 1.00 89.56 197 GLY A O 1
ATOM 1507 N N . ALA A 1 198 ? -14.555 -5.049 2.709 1.00 87.31 198 ALA A N 1
ATOM 1508 C CA . ALA A 1 198 ? -14.676 -5.603 1.360 1.00 87.31 198 ALA A CA 1
ATOM 1509 C C . ALA A 1 198 ? -15.098 -4.577 0.290 1.00 87.31 198 ALA A C 1
ATOM 1511 O O . ALA A 1 198 ? -15.070 -4.906 -0.897 1.00 87.31 198 ALA A O 1
ATOM 1512 N N . LYS A 1 199 ? -15.547 -3.380 0.695 1.00 89.38 199 LYS A N 1
ATOM 1513 C CA . LYS A 1 199 ? -15.913 -2.310 -0.241 1.00 89.38 199 LYS A CA 1
ATOM 1514 C C . LYS A 1 199 ? -14.700 -1.503 -0.677 1.00 89.38 199 LYS A C 1
ATOM 1516 O O . LYS A 1 199 ? -14.749 -0.947 -1.759 1.00 89.38 199 LYS A O 1
ATOM 1521 N N . GLY A 1 200 ? -13.642 -1.484 0.132 1.00 91.38 200 GLY A N 1
ATOM 1522 C CA . GLY A 1 200 ? -12.454 -0.697 -0.144 1.00 91.38 200 GLY A CA 1
ATOM 1523 C C . GLY A 1 200 ? -11.753 -1.120 -1.422 1.00 91.38 200 GLY A C 1
ATOM 1524 O O . GLY A 1 200 ? -11.559 -2.313 -1.679 1.00 91.38 200 GLY A O 1
ATOM 1525 N N . SER A 1 201 ? -11.315 -0.134 -2.187 1.00 94.81 201 SER A N 1
ATOM 1526 C CA . SER A 1 201 ? -10.372 -0.330 -3.280 1.00 94.81 201 SER A CA 1
ATOM 1527 C C . SER A 1 201 ? -9.144 0.562 -3.087 1.00 94.81 201 SER A C 1
ATOM 1529 O O . SER A 1 201 ? -9.081 1.372 -2.157 1.00 94.81 201 SER A O 1
ATOM 1531 N N . PHE A 1 202 ? -8.099 0.339 -3.884 1.00 96.69 202 PHE A N 1
ATOM 1532 C CA . PHE A 1 202 ? -6.830 1.043 -3.726 1.00 96.69 202 PHE A CA 1
ATOM 1533 C C . PHE A 1 202 ? -6.059 1.153 -5.035 1.00 96.69 202 PHE A C 1
ATOM 1535 O O . PHE A 1 202 ? -6.231 0.359 -5.961 1.00 96.69 202 PHE A O 1
ATOM 1542 N N . GLY A 1 203 ? -5.125 2.095 -5.056 1.00 96.75 203 GLY A N 1
ATOM 1543 C CA . GLY A 1 203 ? -4.184 2.278 -6.144 1.00 96.75 203 GLY A CA 1
ATOM 1544 C C . GLY A 1 203 ? -2.841 2.781 -5.644 1.00 96.75 203 GLY A C 1
ATOM 1545 O O . GLY A 1 203 ? -2.716 3.345 -4.554 1.00 96.75 203 GLY A O 1
ATOM 1546 N N . LEU A 1 204 ? -1.817 2.557 -6.464 1.00 97.50 204 LEU A N 1
ATOM 1547 C CA . LEU A 1 204 ? -0.489 3.112 -6.247 1.00 97.50 204 LEU A CA 1
ATOM 1548 C C . LEU A 1 204 ? -0.217 4.200 -7.280 1.00 97.50 204 LEU A C 1
ATOM 1550 O O . LEU A 1 204 ? -0.337 3.969 -8.484 1.00 97.50 204 LEU A O 1
ATOM 1554 N N . SER A 1 205 ? 0.214 5.366 -6.810 1.00 96.69 205 SER A N 1
ATOM 1555 C CA . SER A 1 205 ? 0.647 6.470 -7.663 1.00 96.69 205 SER A CA 1
ATOM 1556 C C . SER A 1 205 ? 2.063 6.920 -7.312 1.00 96.69 205 SER A C 1
ATOM 1558 O O . SER A 1 205 ? 2.610 6.594 -6.255 1.00 96.69 205 SER A O 1
ATOM 1560 N N . LYS A 1 206 ? 2.696 7.661 -8.227 1.00 96.56 206 LYS A N 1
ATOM 1561 C CA . LYS A 1 206 ? 4.064 8.188 -8.072 1.00 96.56 206 LYS A CA 1
ATOM 1562 C C . LYS A 1 206 ? 5.100 7.121 -7.692 1.00 96.56 206 LYS A C 1
ATOM 1564 O O . LYS A 1 206 ? 6.030 7.400 -6.932 1.00 96.56 206 LYS A O 1
ATOM 1569 N N . LEU A 1 207 ? 4.957 5.909 -8.234 1.00 97.38 207 LEU A N 1
ATOM 1570 C CA . LEU A 1 207 ? 5.940 4.838 -8.081 1.00 97.38 207 LEU A CA 1
ATOM 1571 C C . LEU A 1 207 ? 7.333 5.352 -8.456 1.00 97.38 207 LEU A C 1
ATOM 1573 O O . LEU A 1 207 ? 7.556 5.838 -9.566 1.00 97.38 207 LEU A O 1
ATOM 1577 N N . ASN A 1 208 ? 8.241 5.284 -7.486 1.00 96.62 208 ASN A N 1
ATOM 1578 C CA . ASN A 1 208 ? 9.633 5.715 -7.554 1.00 96.62 208 ASN A CA 1
ATOM 1579 C C . ASN A 1 208 ? 9.847 7.120 -8.141 1.00 96.62 208 ASN A C 1
ATOM 1581 O O . ASN A 1 208 ? 10.898 7.397 -8.725 1.00 96.62 208 ASN A O 1
ATOM 1585 N N . ASP A 1 209 ? 8.871 8.015 -7.977 1.00 94.12 209 ASP A N 1
ATOM 1586 C CA . ASP A 1 209 ? 8.962 9.378 -8.489 1.00 94.12 209 ASP A CA 1
ATOM 1587 C C . ASP A 1 209 ? 10.149 10.120 -7.853 1.00 94.12 209 ASP A C 1
ATOM 1589 O O . ASP A 1 209 ? 10.380 10.065 -6.642 1.00 94.12 209 ASP A O 1
ATOM 1593 N N . GLY A 1 210 ? 10.959 10.764 -8.694 1.00 90.06 210 GLY A N 1
ATOM 1594 C CA . GLY A 1 210 ? 12.198 11.430 -8.285 1.00 90.06 210 GLY A CA 1
ATOM 1595 C C . GLY A 1 210 ? 13.327 10.510 -7.793 1.00 90.06 210 GLY A C 1
ATOM 1596 O O . GLY A 1 210 ? 14.347 11.022 -7.326 1.00 90.06 210 GLY A O 1
ATOM 1597 N N . ARG A 1 211 ? 13.194 9.177 -7.885 1.00 92.06 211 ARG A N 1
ATOM 1598 C CA . ARG A 1 211 ? 14.234 8.227 -7.454 1.00 92.06 211 ARG A CA 1
ATOM 1599 C C . ARG A 1 211 ? 15.014 7.665 -8.636 1.00 92.06 211 ARG A C 1
ATOM 1601 O O . ARG A 1 211 ? 14.457 7.315 -9.670 1.00 92.06 211 ARG A O 1
ATOM 1608 N N . SER A 1 212 ? 16.325 7.543 -8.460 1.00 91.94 212 SER A N 1
ATOM 1609 C CA . SER A 1 212 ? 17.199 6.910 -9.448 1.00 91.94 212 SER A CA 1
ATOM 1610 C C . SER A 1 212 ? 17.004 5.398 -9.459 1.00 91.94 212 SER A C 1
ATOM 1612 O O . SER A 1 212 ? 16.866 4.788 -8.401 1.00 91.94 212 SER A O 1
ATOM 1614 N N . VAL A 1 213 ? 17.086 4.795 -10.647 1.00 92.19 213 VAL A N 1
ATOM 1615 C CA . VAL A 1 213 ? 17.119 3.335 -10.798 1.00 92.19 213 VAL A CA 1
ATOM 1616 C C . VAL A 1 213 ? 18.279 2.760 -9.966 1.00 92.19 213 VAL A C 1
ATOM 1618 O O . VAL A 1 213 ? 19.398 3.289 -10.045 1.00 92.19 213 VAL A O 1
ATOM 1621 N N . PRO A 1 214 ? 18.052 1.696 -9.173 1.00 90.19 214 PRO A N 1
ATOM 1622 C CA . PRO A 1 214 ? 19.093 1.084 -8.363 1.00 90.19 214 PRO A CA 1
ATOM 1623 C C . PRO A 1 214 ? 20.288 0.633 -9.204 1.00 90.19 214 PRO A C 1
ATOM 1625 O O . PRO A 1 214 ? 20.154 0.176 -10.341 1.00 90.19 214 PRO A O 1
ATOM 1628 N N . ARG A 1 215 ? 21.490 0.731 -8.628 1.00 85.25 215 ARG A N 1
ATOM 1629 C CA . ARG A 1 215 ? 22.712 0.255 -9.291 1.00 85.25 215 ARG A CA 1
ATOM 1630 C C . ARG A 1 215 ? 22.662 -1.264 -9.477 1.00 85.25 215 ARG A C 1
ATOM 1632 O O . ARG A 1 215 ? 22.258 -1.989 -8.572 1.00 85.25 215 ARG A O 1
ATOM 1639 N N . GLY A 1 216 ? 23.164 -1.742 -10.614 1.00 85.25 216 GLY A N 1
ATOM 1640 C CA . GLY A 1 216 ? 23.243 -3.166 -10.947 1.00 85.25 216 GLY A CA 1
ATOM 1641 C C . GLY A 1 216 ? 22.500 -3.492 -12.239 1.00 85.25 216 GLY A C 1
ATOM 1642 O O . GLY A 1 216 ? 22.298 -2.619 -13.078 1.00 85.25 216 GLY A O 1
ATOM 1643 N N . ASN A 1 217 ? 22.088 -4.750 -12.392 1.00 88.12 217 ASN A N 1
ATOM 1644 C CA . ASN A 1 217 ? 21.340 -5.228 -13.559 1.00 88.12 217 ASN A CA 1
ATOM 1645 C C . ASN A 1 217 ? 19.831 -4.970 -13.403 1.00 88.12 217 ASN A C 1
ATOM 1647 O O . ASN A 1 217 ? 19.028 -5.893 -13.535 1.00 88.12 217 ASN A O 1
ATOM 1651 N N . TYR A 1 218 ? 19.460 -3.731 -13.079 1.00 92.31 218 TYR A N 1
ATOM 1652 C CA . TYR A 1 218 ? 18.063 -3.312 -13.031 1.00 92.31 218 TYR A CA 1
ATOM 1653 C C . TYR A 1 218 ? 17.642 -2.719 -14.371 1.00 92.31 218 TYR A C 1
ATOM 1655 O O . TYR A 1 218 ? 18.395 -1.994 -15.020 1.00 92.31 218 TYR A O 1
ATOM 1663 N N . LYS A 1 219 ? 16.416 -3.040 -14.758 1.00 94.06 219 LYS A N 1
ATOM 1664 C CA . LYS A 1 219 ? 15.651 -2.389 -15.808 1.00 94.06 219 LYS A CA 1
ATOM 1665 C C . LYS A 1 219 ? 14.595 -1.508 -15.176 1.00 94.06 219 LYS A C 1
ATOM 1667 O O . LYS A 1 219 ? 14.129 -1.792 -14.070 1.00 94.06 219 LYS A O 1
ATOM 1672 N N . SER A 1 220 ? 14.189 -0.481 -15.902 1.00 96.06 220 SER A N 1
ATOM 1673 C CA . SER A 1 220 ? 13.114 0.410 -15.477 1.00 96.06 220 SER A CA 1
ATOM 1674 C C . SER A 1 220 ? 12.144 0.671 -16.609 1.00 96.06 220 SER A C 1
ATOM 1676 O O . SER A 1 220 ? 12.552 0.755 -17.764 1.00 96.06 220 SER A O 1
ATOM 1678 N N . ALA A 1 221 ? 10.877 0.848 -16.268 1.00 97.25 221 ALA A N 1
ATOM 1679 C CA . ALA A 1 221 ? 9.858 1.322 -17.191 1.00 97.25 221 ALA A CA 1
ATOM 1680 C C . ALA A 1 221 ? 8.825 2.151 -16.430 1.00 97.25 221 ALA A C 1
ATOM 1682 O O . ALA A 1 221 ? 8.650 1.991 -15.222 1.00 97.25 221 ALA A O 1
ATOM 1683 N N . GLU A 1 222 ? 8.124 3.021 -17.142 1.00 97.00 222 GLU A N 1
ATOM 1684 C CA . GLU A 1 222 ? 6.901 3.632 -16.641 1.00 97.00 222 GLU A CA 1
ATOM 1685 C C . GLU A 1 222 ? 5.753 2.632 -16.767 1.00 97.00 222 GLU A C 1
ATOM 1687 O O . GLU A 1 222 ? 5.493 2.130 -17.861 1.00 97.00 222 GLU A O 1
ATOM 1692 N N . CYS A 1 223 ? 5.071 2.367 -15.658 1.00 97.06 223 CYS A N 1
ATOM 1693 C CA . CYS A 1 223 ? 3.861 1.566 -15.605 1.00 97.06 223 CYS A CA 1
ATOM 1694 C C . CYS A 1 223 ? 2.630 2.465 -15.761 1.00 97.06 223 CYS A C 1
ATOM 1696 O O . CYS A 1 223 ? 2.454 3.447 -15.027 1.00 97.06 223 CYS A O 1
ATOM 1698 N N . TRP A 1 224 ? 1.800 2.112 -16.736 1.00 96.31 224 TRP A N 1
ATOM 1699 C CA . TRP A 1 224 ? 0.530 2.749 -17.046 1.00 96.31 224 TRP A CA 1
ATOM 1700 C C . TRP A 1 224 ? -0.589 1.733 -16.865 1.00 96.31 224 TRP A C 1
ATOM 1702 O O . TRP A 1 224 ? -0.443 0.580 -17.273 1.00 96.31 224 TRP A O 1
ATOM 1712 N N . LEU A 1 225 ? -1.676 2.170 -16.242 1.00 95.31 225 LEU A N 1
ATOM 1713 C CA . LEU A 1 225 ? -2.845 1.363 -15.924 1.00 95.31 225 LEU A CA 1
ATOM 1714 C C . LEU A 1 225 ? -4.055 1.895 -16.690 1.00 95.31 225 LEU A C 1
ATOM 1716 O O . LEU A 1 225 ? -4.127 3.093 -16.983 1.00 95.31 225 LEU A O 1
ATOM 1720 N N . ASP A 1 226 ? -4.989 0.993 -16.946 1.00 92.25 226 ASP A N 1
ATOM 1721 C CA . ASP A 1 226 ? -6.296 1.264 -17.527 1.00 92.25 226 ASP A CA 1
ATOM 1722 C C . ASP A 1 226 ? -7.364 0.457 -16.769 1.00 92.25 226 ASP A C 1
ATOM 1724 O O . ASP A 1 226 ? -7.089 -0.665 -16.322 1.00 92.25 226 ASP A O 1
ATOM 1728 N N . ASP A 1 227 ? -8.545 1.043 -16.585 1.00 88.12 227 ASP A N 1
ATOM 1729 C CA . ASP A 1 227 ? -9.702 0.425 -15.940 1.00 88.12 227 ASP A CA 1
ATOM 1730 C C . ASP A 1 227 ? -10.579 -0.385 -16.913 1.00 88.12 227 ASP A C 1
ATOM 1732 O O . ASP A 1 227 ? -11.529 -1.045 -16.473 1.00 88.12 227 ASP A O 1
ATOM 1736 N N . ASP A 1 228 ? -10.229 -0.402 -18.204 1.00 86.38 228 ASP A N 1
ATOM 1737 C CA . ASP A 1 228 ? -10.825 -1.243 -19.234 1.00 86.38 228 ASP A CA 1
ATOM 1738 C C . ASP A 1 228 ? -9.937 -2.442 -19.663 1.00 86.38 228 ASP A C 1
ATOM 1740 O O . ASP A 1 228 ? -8.706 -2.443 -19.506 1.00 86.38 228 ASP A O 1
ATOM 1744 N N . PRO A 1 229 ? -10.547 -3.530 -20.190 1.00 82.81 229 PRO A N 1
ATOM 1745 C CA . PRO A 1 229 ? -9.793 -4.698 -20.649 1.00 82.81 229 PRO A CA 1
ATOM 1746 C C . PRO A 1 229 ? -8.903 -4.434 -21.870 1.00 82.81 229 PRO A C 1
ATOM 1748 O O . PRO A 1 229 ? -8.007 -5.238 -22.150 1.00 82.81 229 PRO A O 1
ATOM 1751 N N . ASP A 1 230 ? -9.177 -3.377 -22.632 1.00 83.00 230 ASP A N 1
ATOM 1752 C CA . ASP A 1 230 ? -8.517 -3.026 -23.882 1.00 83.00 230 ASP A CA 1
ATOM 1753 C C . ASP A 1 230 ? -7.645 -1.783 -23.734 1.00 83.00 230 ASP A C 1
ATOM 1755 O O . ASP A 1 230 ? -7.927 -0.760 -24.340 1.00 83.00 230 ASP A O 1
ATOM 1759 N N . PHE A 1 231 ? -6.529 -1.943 -23.012 1.00 83.88 231 PHE A N 1
ATOM 1760 C CA . PHE A 1 231 ? -5.533 -0.906 -22.726 1.00 83.88 231 PHE A CA 1
ATOM 1761 C C . PHE A 1 231 ? -5.535 0.274 -23.709 1.00 83.88 231 PHE A C 1
ATOM 1763 O O . PHE A 1 231 ? -4.976 0.211 -24.815 1.00 83.88 231 PHE A O 1
ATOM 1770 N N . THR A 1 232 ? -6.113 1.376 -23.253 1.00 85.69 232 THR A N 1
ATOM 1771 C CA . THR A 1 232 ? -6.069 2.685 -23.875 1.00 85.69 232 THR A CA 1
ATOM 1772 C C . THR A 1 232 ? -4.858 3.449 -23.356 1.00 85.69 232 THR A C 1
ATOM 1774 O O . THR A 1 232 ? -4.645 3.691 -22.166 1.00 85.69 232 THR A O 1
ATOM 1777 N N . ASP A 1 233 ? -4.013 3.872 -24.289 1.00 77.81 233 ASP A N 1
ATOM 1778 C CA . ASP A 1 233 ? -2.750 4.480 -23.919 1.00 77.81 233 ASP A CA 1
ATOM 1779 C C . ASP A 1 233 ? -2.924 5.828 -23.193 1.00 77.81 233 ASP A C 1
ATOM 1781 O O . ASP A 1 233 ? -3.538 6.759 -23.714 1.00 77.81 233 ASP A O 1
ATOM 1785 N N . GLY A 1 234 ? -2.284 5.968 -22.028 1.00 73.31 234 GLY A N 1
ATOM 1786 C CA . GLY A 1 234 ? -2.149 7.251 -21.336 1.00 73.31 234 GLY A CA 1
ATOM 1787 C C . GLY A 1 234 ? -3.208 7.575 -20.280 1.00 73.31 234 GLY A C 1
ATOM 1788 O O . GLY A 1 234 ? -3.239 8.726 -19.847 1.00 73.31 234 GLY A O 1
ATOM 1789 N N . GLN A 1 235 ? -4.032 6.614 -19.851 1.00 84.88 235 GLN A N 1
ATOM 1790 C CA . GLN A 1 235 ? -5.062 6.860 -18.839 1.00 84.88 235 GLN A CA 1
ATOM 1791 C C . GLN A 1 235 ? -4.477 7.191 -17.455 1.00 84.88 235 GLN A C 1
ATOM 1793 O O . GLN A 1 235 ? -4.552 8.335 -17.003 1.00 84.88 235 GLN A O 1
ATOM 1798 N N . ILE A 1 236 ? -3.860 6.211 -16.782 1.00 91.31 236 ILE A N 1
ATOM 1799 C CA . ILE A 1 236 ? -3.392 6.372 -15.399 1.00 91.31 236 ILE A CA 1
ATOM 1800 C C . ILE A 1 236 ? -1.909 6.024 -15.304 1.00 91.31 236 ILE A C 1
ATOM 1802 O O . ILE A 1 236 ? -1.493 4.886 -15.509 1.00 91.31 236 ILE A O 1
ATOM 1806 N N . LYS A 1 237 ? -1.078 7.014 -14.963 1.00 94.56 237 LYS A N 1
ATOM 1807 C CA . LYS A 1 237 ? 0.357 6.804 -14.731 1.00 94.56 237 LYS A CA 1
ATOM 1808 C C . LYS A 1 237 ? 0.605 6.409 -13.276 1.00 94.56 237 LYS A C 1
ATOM 1810 O O . LYS A 1 237 ? 0.660 7.278 -12.406 1.00 94.56 237 LYS A O 1
ATOM 1815 N N . ALA A 1 238 ? 0.853 5.125 -13.027 1.00 95.56 238 ALA A N 1
ATOM 1816 C CA . ALA A 1 238 ? 1.225 4.651 -11.694 1.00 95.56 238 ALA A CA 1
ATOM 1817 C C . ALA A 1 238 ? 2.624 5.146 -11.286 1.00 95.56 238 ALA A C 1
ATOM 1819 O O . ALA A 1 238 ? 2.851 5.525 -10.140 1.00 95.56 238 ALA A O 1
ATOM 1820 N N . GLY A 1 239 ? 3.562 5.206 -12.237 1.00 96.75 239 GLY A N 1
ATOM 1821 C CA . GLY A 1 239 ? 4.919 5.727 -12.041 1.00 96.75 239 GLY A CA 1
ATOM 1822 C C . GLY A 1 239 ? 5.987 4.803 -12.619 1.00 96.75 239 GLY A C 1
ATOM 1823 O O . GLY A 1 239 ? 5.705 3.996 -13.497 1.00 96.75 239 GLY A O 1
ATOM 1824 N N . MET A 1 240 ? 7.228 4.942 -12.168 1.00 97.25 240 MET A N 1
ATOM 1825 C CA . MET A 1 240 ? 8.354 4.124 -12.613 1.00 97.25 240 MET A CA 1
ATOM 1826 C C . MET A 1 240 ? 8.498 2.876 -11.740 1.00 97.25 240 MET A C 1
ATOM 1828 O O . MET A 1 240 ? 8.614 2.974 -10.523 1.00 97.25 240 MET A O 1
ATOM 1832 N N . ILE A 1 241 ? 8.578 1.707 -12.365 1.00 96.44 241 ILE A N 1
ATOM 1833 C CA . ILE A 1 241 ? 8.851 0.427 -11.700 1.00 96.44 241 ILE A CA 1
ATOM 1834 C C . ILE A 1 241 ? 10.245 -0.084 -12.059 1.00 96.44 241 ILE A C 1
ATOM 1836 O O . ILE A 1 241 ? 10.781 0.237 -13.127 1.00 96.44 241 ILE A O 1
ATOM 1840 N N . TRP A 1 242 ? 10.832 -0.880 -11.166 1.00 94.62 242 TRP A N 1
ATOM 1841 C CA . TRP A 1 242 ? 12.157 -1.475 -11.347 1.00 94.62 242 TRP A CA 1
ATOM 1842 C C . TRP A 1 242 ? 12.100 -2.996 -11.265 1.00 94.62 242 TRP A C 1
ATOM 1844 O O . TRP A 1 242 ? 11.339 -3.571 -10.491 1.00 94.62 242 TRP A O 1
ATOM 1854 N N . GLY A 1 243 ? 12.944 -3.659 -12.046 1.00 92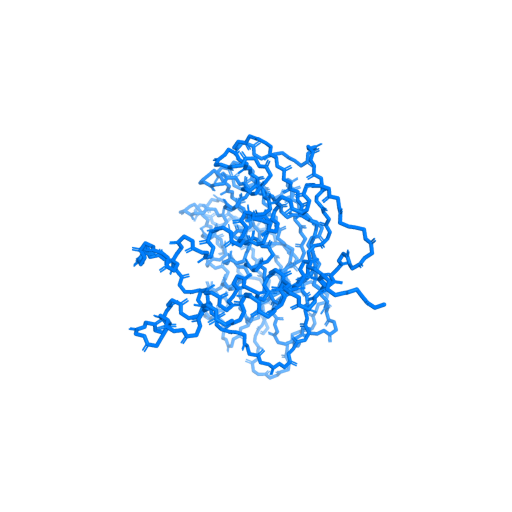.56 243 GLY A N 1
ATOM 1855 C CA . GLY A 1 243 ? 12.963 -5.113 -12.116 1.00 92.56 243 GLY A CA 1
ATOM 1856 C C . GLY A 1 243 ? 14.248 -5.637 -12.726 1.00 92.56 243 GLY A C 1
ATOM 1857 O O . GLY A 1 243 ? 15.083 -4.887 -13.219 1.00 92.56 243 GLY A O 1
ATOM 1858 N N . THR A 1 244 ? 14.419 -6.948 -12.707 1.00 91.56 244 THR A N 1
ATOM 1859 C CA . THR A 1 244 ? 15.626 -7.618 -13.225 1.00 91.56 244 THR A CA 1
ATOM 1860 C C . THR A 1 244 ? 15.528 -7.961 -14.713 1.00 91.56 244 THR A C 1
ATOM 1862 O O . THR A 1 244 ? 16.520 -8.299 -15.359 1.00 91.56 244 THR A O 1
ATOM 1865 N N . SER A 1 245 ? 14.326 -7.887 -15.290 1.00 94.44 245 SER A N 1
ATOM 1866 C CA . SER A 1 245 ? 14.065 -8.198 -16.695 1.00 94.44 245 SER A CA 1
ATOM 1867 C C . SER A 1 245 ? 12.841 -7.438 -17.217 1.00 94.44 245 SER A C 1
ATOM 1869 O O . SER A 1 245 ? 12.024 -6.960 -16.440 1.00 94.44 245 SER A O 1
ATOM 1871 N N . ALA A 1 246 ? 12.666 -7.360 -18.540 1.00 95.00 246 ALA A N 1
ATOM 1872 C CA . ALA A 1 246 ? 11.447 -6.778 -19.113 1.00 95.00 246 ALA A CA 1
ATOM 1873 C C . ALA A 1 246 ? 10.192 -7.589 -18.736 1.00 95.00 246 ALA A C 1
ATOM 1875 O O . ALA A 1 246 ? 9.136 -7.016 -18.508 1.00 95.00 246 ALA A O 1
ATOM 1876 N N . ARG A 1 247 ? 10.317 -8.919 -18.618 1.00 94.56 247 ARG A N 1
ATOM 1877 C CA . ARG A 1 247 ? 9.219 -9.802 -18.192 1.00 94.56 247 ARG A CA 1
ATOM 1878 C C . ARG A 1 247 ? 8.788 -9.525 -16.751 1.00 94.56 247 ARG A C 1
ATOM 1880 O O . ARG A 1 247 ? 7.600 -9.547 -16.471 1.00 94.56 247 ARG A O 1
ATOM 1887 N N . ASP A 1 248 ? 9.752 -9.268 -15.875 1.00 93.38 248 ASP A N 1
ATOM 1888 C CA . ASP A 1 248 ? 9.516 -8.894 -14.478 1.00 93.38 248 ASP A CA 1
ATOM 1889 C C . ASP A 1 248 ? 8.736 -7.571 -14.396 1.00 93.38 248 ASP A C 1
ATOM 1891 O O . ASP A 1 248 ? 7.679 -7.515 -13.780 1.00 93.38 248 ASP A O 1
ATOM 1895 N N . LEU A 1 249 ? 9.161 -6.552 -15.152 1.00 95.44 249 LEU A N 1
ATOM 1896 C CA . LEU A 1 249 ? 8.436 -5.279 -15.236 1.00 95.44 249 LEU A CA 1
ATOM 1897 C C . LEU A 1 249 ? 6.999 -5.444 -15.761 1.00 95.44 249 LEU A C 1
ATOM 1899 O O . LEU A 1 249 ? 6.082 -4.830 -15.225 1.00 95.44 249 LEU A O 1
ATOM 1903 N N . ILE A 1 250 ? 6.794 -6.281 -16.787 1.00 96.00 250 ILE A N 1
ATOM 1904 C CA . ILE A 1 250 ? 5.452 -6.570 -17.323 1.00 96.00 250 ILE A CA 1
ATOM 1905 C C . ILE A 1 250 ? 4.589 -7.216 -16.237 1.00 96.00 250 ILE A C 1
ATOM 1907 O O . ILE A 1 250 ? 3.468 -6.778 -16.015 1.00 96.00 250 ILE A O 1
ATOM 1911 N N . SER A 1 251 ? 5.129 -8.216 -15.535 1.00 95.94 251 SER A N 1
ATOM 1912 C CA . SER A 1 251 ? 4.414 -8.917 -14.467 1.00 95.94 251 SER A CA 1
ATOM 1913 C C . SER A 1 251 ? 4.034 -7.987 -13.315 1.00 95.94 251 SER A C 1
ATOM 1915 O O . SER A 1 251 ? 2.918 -8.077 -12.822 1.00 95.94 251 SER A O 1
ATOM 1917 N N . GLN A 1 252 ? 4.935 -7.093 -12.896 1.00 96.56 252 GLN A N 1
ATOM 1918 C CA . GLN A 1 252 ? 4.664 -6.130 -11.825 1.00 96.56 252 GLN A CA 1
ATOM 1919 C C . GLN A 1 252 ? 3.580 -5.118 -12.224 1.00 96.56 252 GLN A C 1
ATOM 1921 O O . GLN A 1 252 ? 2.715 -4.790 -11.417 1.00 96.56 252 GLN A O 1
ATOM 1926 N N . CYS A 1 253 ? 3.613 -4.621 -13.464 1.00 96.94 253 CYS A N 1
ATOM 1927 C CA . CYS A 1 253 ? 2.628 -3.649 -13.937 1.00 96.94 253 CYS A CA 1
ATOM 1928 C C . CYS A 1 253 ? 1.241 -4.282 -14.146 1.00 96.94 253 CYS A C 1
ATOM 1930 O O . CYS A 1 253 ? 0.232 -3.677 -13.792 1.00 96.94 253 CYS A O 1
ATOM 1932 N N . ASP A 1 254 ? 1.194 -5.525 -14.636 1.00 95.56 254 ASP A N 1
ATOM 1933 C CA . ASP A 1 254 ? -0.045 -6.299 -14.754 1.00 95.56 254 ASP A CA 1
ATOM 1934 C C . ASP A 1 254 ? -0.645 -6.623 -13.382 1.00 95.56 254 ASP A C 1
ATOM 1936 O O . ASP A 1 254 ? -1.828 -6.374 -13.153 1.00 95.56 254 ASP A O 1
ATOM 1940 N N . ALA A 1 255 ? 0.183 -7.078 -12.434 1.00 94.94 255 ALA A N 1
ATOM 1941 C CA . ALA A 1 255 ? -0.244 -7.311 -11.056 1.00 94.94 255 ALA A CA 1
ATOM 1942 C C . ALA A 1 255 ? -0.840 -6.043 -10.433 1.00 94.94 255 ALA A C 1
ATOM 1944 O O . ALA A 1 255 ? -1.888 -6.114 -9.795 1.00 94.94 255 ALA A O 1
ATOM 1945 N N . LEU A 1 256 ? -0.230 -4.879 -10.676 1.00 96.38 256 LEU A N 1
ATOM 1946 C CA . LEU A 1 256 ? -0.754 -3.602 -10.204 1.00 96.38 256 LEU A CA 1
ATOM 1947 C C . LEU A 1 256 ? -2.102 -3.244 -10.841 1.00 96.38 256 LEU A C 1
ATOM 1949 O O . LEU A 1 256 ? -3.030 -2.900 -10.116 1.00 96.38 256 LEU A O 1
ATOM 1953 N N . ALA A 1 257 ? -2.253 -3.377 -12.161 1.00 95.75 257 ALA A N 1
ATOM 1954 C CA . ALA A 1 257 ? -3.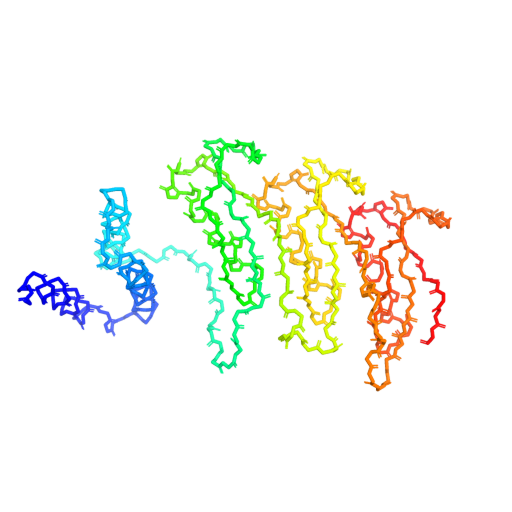532 -3.110 -12.822 1.00 95.75 257 ALA A CA 1
ATOM 1955 C C . ALA A 1 257 ? -4.644 -4.037 -12.318 1.00 95.75 257 ALA A C 1
ATOM 1957 O O . ALA A 1 257 ? -5.747 -3.578 -12.023 1.00 95.75 257 ALA A O 1
ATOM 1958 N N . LYS A 1 258 ? -4.353 -5.334 -12.162 1.00 94.19 258 LYS A N 1
ATOM 1959 C CA . LYS A 1 258 ? -5.310 -6.310 -11.624 1.00 94.19 258 LYS A CA 1
ATOM 1960 C C . LYS A 1 258 ? -5.620 -6.079 -10.151 1.00 94.19 258 LYS A C 1
ATOM 1962 O O . LYS A 1 258 ? -6.743 -6.324 -9.723 1.00 94.19 258 LYS A O 1
ATOM 1967 N N . ALA A 1 259 ? -4.663 -5.590 -9.377 1.00 93.44 259 ALA A N 1
ATOM 1968 C CA . ALA A 1 259 ? -4.889 -5.225 -7.989 1.00 93.44 259 ALA A CA 1
ATOM 1969 C C . ALA A 1 259 ? -5.806 -3.994 -7.864 1.00 93.44 259 ALA A C 1
ATOM 1971 O O . ALA A 1 259 ? -6.714 -3.997 -7.035 1.00 93.44 259 ALA A O 1
ATOM 1972 N N . THR A 1 260 ? -5.612 -2.986 -8.719 1.00 93.88 260 THR A N 1
ATOM 1973 C CA . THR A 1 260 ? -6.372 -1.728 -8.700 1.00 93.88 260 THR A CA 1
ATOM 1974 C C . THR A 1 260 ? -7.768 -1.858 -9.321 1.00 93.88 260 THR A C 1
ATOM 1976 O O . THR A 1 260 ? -8.750 -1.441 -8.713 1.00 93.88 260 THR A O 1
ATOM 1979 N N . PHE A 1 261 ? -7.887 -2.491 -10.493 1.00 93.44 261 PHE A N 1
ATOM 1980 C CA . PHE A 1 261 ? -9.130 -2.547 -11.284 1.00 93.44 261 PHE A CA 1
ATOM 1981 C C . PHE A 1 261 ? -9.704 -3.965 -11.444 1.00 93.44 261 PHE A C 1
ATOM 1983 O O . PHE A 1 261 ? -10.615 -4.197 -12.248 1.00 93.44 261 PHE A O 1
ATOM 1990 N N . LYS A 1 262 ? -9.200 -4.940 -10.673 1.00 89.88 262 LYS A N 1
ATOM 1991 C CA . LYS A 1 262 ? -9.668 -6.339 -10.677 1.00 89.88 262 LYS A CA 1
ATOM 1992 C C . LYS A 1 262 ? -9.595 -6.937 -12.087 1.00 89.88 262 LYS A C 1
ATOM 1994 O O . LYS A 1 262 ? -8.645 -6.701 -12.830 1.00 89.88 262 LYS A O 1
ATOM 1999 N N . ASP A 1 263 ? -10.604 -7.711 -12.481 1.00 88.00 263 ASP A N 1
ATOM 2000 C CA . ASP A 1 263 ? -10.644 -8.388 -13.778 1.00 88.00 263 ASP A CA 1
ATOM 2001 C C . ASP A 1 263 ? -10.621 -7.420 -14.967 1.00 88.00 263 ASP A C 1
ATOM 2003 O O . ASP A 1 263 ? -10.149 -7.808 -16.039 1.00 88.00 263 ASP A O 1
ATOM 2007 N N . LYS A 1 264 ? -11.072 -6.172 -14.775 1.00 89.44 264 LYS A N 1
ATOM 2008 C CA . LYS A 1 264 ? -11.117 -5.155 -15.830 1.00 89.44 264 LYS A CA 1
ATOM 2009 C C . LYS A 1 264 ? -9.750 -4.541 -16.114 1.00 89.44 264 LYS A C 1
ATOM 2011 O O . LYS A 1 264 ? -9.509 -4.166 -17.245 1.00 89.44 264 LYS A O 1
ATOM 2016 N N . GLY A 1 265 ? -8.848 -4.516 -15.131 1.00 91.44 265 GLY A N 1
ATOM 2017 C CA . GLY A 1 265 ? -7.583 -3.796 -15.252 1.00 91.44 265 GLY A CA 1
ATOM 2018 C C . GLY A 1 265 ? -6.698 -4.291 -16.383 1.00 91.44 265 GLY A C 1
ATOM 2019 O O . GLY A 1 265 ? -6.451 -5.496 -16.493 1.00 91.44 265 GLY A O 1
ATOM 2020 N N . SER A 1 266 ? -6.167 -3.374 -17.178 1.00 94.81 266 SER A N 1
ATOM 2021 C CA . SER A 1 266 ? -5.110 -3.661 -18.142 1.00 94.81 266 SER A CA 1
ATOM 2022 C C . SER A 1 266 ? -3.915 -2.729 -17.933 1.00 94.81 266 SER A C 1
ATOM 2024 O O . SER A 1 266 ? -3.977 -1.753 -17.181 1.00 94.81 266 SER A O 1
ATOM 2026 N N . SER A 1 267 ? -2.761 -3.096 -18.494 1.00 96.06 267 SER A N 1
ATOM 2027 C CA . SER A 1 267 ? -1.502 -2.403 -18.216 1.00 96.06 267 SER A CA 1
ATOM 2028 C C . SER A 1 267 ? -0.597 -2.288 -19.436 1.00 96.06 267 SER A C 1
ATOM 2030 O O . SER A 1 267 ? -0.631 -3.114 -20.353 1.00 96.06 267 SER A O 1
ATOM 2032 N N . GLY A 1 268 ? 0.260 -1.269 -19.414 1.00 95.69 268 GLY A N 1
ATOM 2033 C CA . GLY A 1 268 ? 1.251 -1.008 -20.446 1.00 95.69 268 GLY A CA 1
ATOM 2034 C C . GLY A 1 268 ? 2.545 -0.444 -19.872 1.00 95.69 268 GLY A C 1
ATOM 2035 O O . GLY A 1 268 ? 2.552 0.307 -18.896 1.00 95.69 268 GLY A O 1
ATOM 2036 N N . LEU A 1 269 ? 3.665 -0.799 -20.505 1.00 96.06 269 LEU A N 1
ATOM 2037 C CA . LEU A 1 269 ? 4.979 -0.250 -20.178 1.00 96.06 269 LEU A CA 1
ATOM 2038 C C . LEU A 1 269 ? 5.409 0.794 -21.204 1.00 96.06 269 LEU A C 1
ATOM 2040 O O . LEU A 1 269 ? 5.363 0.547 -22.411 1.00 96.06 269 LEU A O 1
ATOM 2044 N N . LYS A 1 270 ? 5.933 1.920 -20.720 1.00 95.25 270 LYS A N 1
ATOM 2045 C CA . LYS A 1 270 ? 6.607 2.937 -21.539 1.00 95.25 270 LYS A CA 1
ATOM 2046 C C . LYS A 1 270 ? 8.038 3.161 -21.080 1.00 95.25 270 LYS A C 1
ATOM 2048 O O . LYS A 1 270 ? 8.383 2.875 -19.939 1.00 95.25 270 LYS A O 1
ATOM 2053 N N . ASN A 1 271 ? 8.861 3.710 -21.975 1.00 94.25 271 ASN A N 1
ATOM 2054 C CA . ASN A 1 271 ? 10.228 4.147 -21.667 1.00 94.25 271 ASN A CA 1
ATOM 2055 C C . ASN A 1 271 ? 11.067 3.046 -20.989 1.00 94.25 271 ASN A C 1
ATOM 2057 O O . ASN A 1 271 ? 11.647 3.248 -19.926 1.00 94.25 271 ASN A O 1
ATOM 2061 N N . LEU A 1 272 ? 11.083 1.853 -21.591 1.00 94.31 272 LEU A N 1
ATOM 2062 C CA . LEU A 1 272 ? 11.866 0.725 -21.093 1.00 94.31 272 LEU A CA 1
ATOM 2063 C C . LEU A 1 272 ? 13.369 0.985 -21.291 1.00 94.31 272 LEU A C 1
ATOM 2065 O O . LEU A 1 272 ? 13.823 1.169 -22.424 1.00 94.31 272 LEU A O 1
ATOM 2069 N N . HIS A 1 273 ? 14.127 0.930 -20.197 1.00 89.44 273 HIS A N 1
ATOM 2070 C CA . HIS A 1 273 ? 15.587 1.058 -20.151 1.00 89.44 273 HIS A CA 1
ATOM 2071 C C . HIS A 1 273 ? 16.222 -0.218 -19.571 1.00 89.44 273 HIS A C 1
ATOM 2073 O O . HIS A 1 273 ? 15.672 -0.774 -18.591 1.00 89.44 273 HIS A O 1
#

pLDDT: mean 77.88, std 20.98, range [27.88, 97.69]

Foldseek 3Di:
DDPVVVVVVVVLPPVCPPQCPPDVVLVVLLVVLVVVLVVLCVVQVDDDDPLSVVVSVVSVVVNVVCSVVVDCDDDPDDDDDDPDADWFKKWWKAKDLAPQFDRPPDTPGMDTGNALVVVLVVSQVVQCSVRNPGMAMATAPIGGNPVRADLQKKKWWKAKDLAQADDPPPGTRGMDIGNFLVSVLVSSVSRQCRNRNPGMAIATAAICPPGDADPDQKKKWWKDKDLAQPDDPDDGTNHMGIDNDPVRVLVSSQVRQCRHNNPGMDMDTHDID

Radius of gyration: 22.24 Å; chains: 1; bounding box: 43×40×72 Å

Secondary structure (DSSP, 8-state):
--HHHHHHHHHHHHTTTTTGGG-HHHHHHHHHHHHHHHHHHHHTTT---HHHHHHHHHHHHHHHHHHHH--------PPPPPSS----EEEEEEEESSSS--TTSEEEEEEEESSHHHHHHHHHHHHHHHHGGG-EEEEEEEEE-TTTS-TTSEEEEEEEESSSS--TTSEEEEEEEESSHHHHHHHHHHHHHHHHGGG-EEEEESBTTTPPPPSSS-EEEEEEEESSSS--TTSEEEEEEEESSHHHHHHHHHHHHHHHHGGG-EEEEES--